Protein AF-A0A968WEY2-F1 (afdb_monomer)

Radius of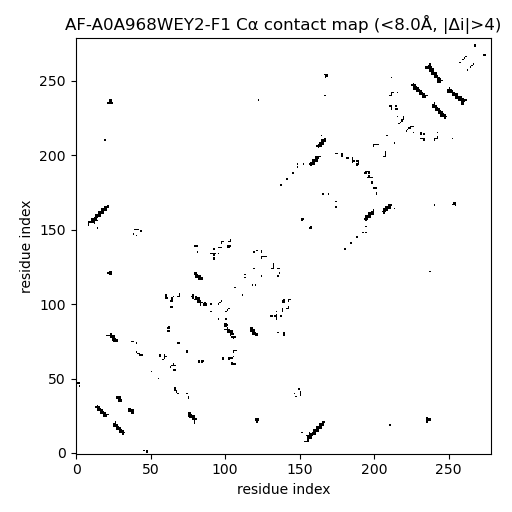 gyration: 19.82 Å; Cα contacts (8 Å, |Δi|>4): 457; chains: 1; bounding box: 47×49×53 Å

Solvent-accessible surface area (backbone atoms only — not comparable to full-atom values): 15648 Å² total; per-residue (Å²): 124,93,66,79,80,78,80,88,68,72,74,78,36,63,37,40,35,42,39,39,73,42,52,49,42,26,40,51,35,34,33,54,92,84,50,73,43,69,62,78,81,70,66,82,82,81,76,88,70,91,67,62,63,84,66,44,49,59,49,24,44,56,57,41,71,53,75,65,51,73,51,78,91,58,40,68,60,38,57,32,28,31,29,33,48,92,29,68,87,84,78,48,74,95,68,67,46,67,60,50,48,27,30,63,30,70,74,54,78,92,74,60,60,77,83,43,92,44,44,44,39,33,61,56,33,67,73,46,57,78,67,56,22,50,36,51,52,49,44,47,49,53,38,51,51,49,55,52,48,54,50,34,49,77,67,16,31,42,32,40,38,40,29,41,41,37,66,68,74,56,49,73,67,52,48,53,52,53,41,48,50,47,50,54,50,28,56,57,44,25,77,74,69,68,34,47,51,44,60,50,52,88,81,34,67,89,31,36,38,34,40,32,54,52,55,47,48,44,41,37,75,74,68,69,43,78,40,56,77,32,74,43,74,48,74,38,46,68,34,22,28,32,27,36,23,47,81,71,35,84,75,47,72,48,60,43,87,57,18,42,36,79,76,44,51,54,60,45,72,75,39,61,70,61,57,74,75,76,113

Foldseek 3Di:
DLDDDDDDFAQDFEKEKEWEDAQFWIFIWIAGPNDIDGQQQAQPDDDSDDDDCVVPQVCCLQQHPGRAQPPNVDSPGATQKKFQVQADPDQFPPRDDASRRIARHRDPVVPDDCPDPRMDGSVNLVPDPPRSVNRSVLNHVLRVVVSSLVSCVVVSYQEYEAAYADAPPQDPVNLVSVQVSQVSSQVVVCVVRVRRYHYDDSPPCVRYYYPQVVVVVCCCPPVVDQLAQHKDWDADCQKIWIFGDHRNDTPDIDIDRDHCCNVPVVVCVVPVVVVVVVD

Mean predicted aligned error: 6.5 Å

Sequence (279 aa):
MLLKTPEKIQPTGIWRVGVDFGTSFSNVYINRNGTVEPLPLQNLHLKVTDVQADTRNPVLFEYFIPERFIPTEKPLPLSSVLTKRGGKSGVTLGRERPIYDGRIYIPDFSKFKQEEDWIETGARMKSQSKADFLVWVRLFLKNLVLIIAANAVKSGVTQIKWSLSYPSTFSYDDKTRYSQIWQDLAAELQGKTGICNLPPQLDDIANFRT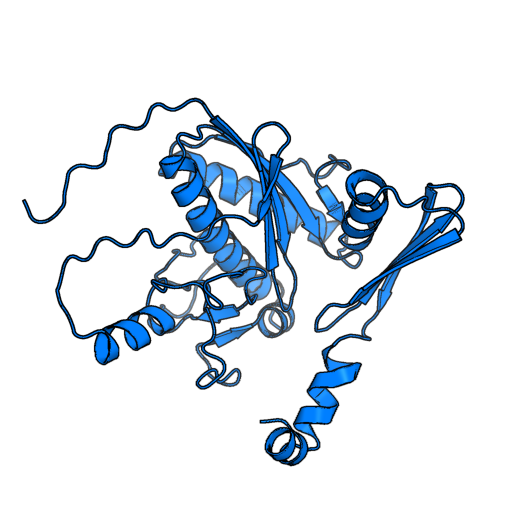QSLAIAQYFADQEDYNLVNTTCIDLGGGTSDISIWQNNNLIHQCSIQLAGRDLFSQFLELNPKFLEHLL

Secondary structure (DSSP, 8-state):
--SPPPPPPP--EEEEEEEEE-SSEEEEEEEETTEEEE----------S---HHHHHHHHHHHS--S-PSSSS--PSEE-EEE-TTPPS---TT---BTTTBEE----TTT--TT-TTEEEHHHHHHS-HHHHHHHHHHHHHHHHHHHHHHHHHTTEEEEEEEEEE-TT--HHHHHHHHHHHHHHHHHHHHHH--EEEPPPTT-TTTEEEHHHHHHHHHHHTS----TTEEEEEE-SS-EEEEEEETTEEEEEEEES-SHIIIIIHHHHH-GGGGGGT-

Nearest PDB structures (foldseek):
  7e1c-assembly1_A  TM=6.561E-01  e=4.318E-07  Spiroplasma eriocheiris
  4czl-assembly1_A  TM=6.960E-01  e=1.773E-05  Caulobacter vibrioides
  4czm-assembly2_B  TM=6.894E-01  e=4.774E-05  Caulobacter vibrioides
  3hrg-assembly1_A  TM=3.752E-01  e=6.841E-04  Bacteroides thetaiotaomicron VPI-5482
  5eoy-assembly1_B  TM=4.374E-01  e=6.761E-03  Pseudomonas aeruginosa PAO1

pLDDT: mean 86.3, std 8.6, range [45.59, 97.75]

Structure (mmCIF, N/CA/C/O backbone):
data_AF-A0A968WEY2-F1
#
_entry.id   AF-A0A968WEY2-F1
#
loop_
_atom_site.group_PDB
_atom_site.id
_atom_site.type_symbol
_atom_site.label_atom_id
_atom_site.label_alt_id
_atom_site.label_comp_id
_atom_site.label_asym_id
_atom_site.label_entity_id
_atom_site.label_seq_id
_atom_site.pdbx_PDB_ins_code
_atom_site.Cartn_x
_atom_site.Cartn_y
_atom_site.Cartn_z
_atom_site.occupancy
_atom_site.B_iso_or_equiv
_atom_site.auth_seq_id
_atom_site.auth_comp_id
_atom_site.auth_asym_id
_atom_site.auth_atom_id
_atom_site.pdbx_PDB_model_num
ATOM 1 N N . MET A 1 1 ? -29.732 13.992 -18.758 1.00 51.91 1 MET A N 1
ATOM 2 C CA . MET A 1 1 ? -28.478 14.375 -18.071 1.00 51.91 1 MET A CA 1
ATOM 3 C C . MET A 1 1 ? -27.539 13.174 -18.166 1.00 51.91 1 MET A C 1
ATOM 5 O O . MET A 1 1 ? -27.953 12.105 -17.740 1.00 51.91 1 MET A O 1
ATOM 9 N N . LEU A 1 2 ? -26.372 13.297 -18.819 1.00 66.69 2 LEU A N 1
ATOM 10 C CA . LEU A 1 2 ? -25.474 12.156 -19.113 1.00 66.69 2 LEU A CA 1
ATOM 11 C C . LEU A 1 2 ? -24.821 11.550 -17.857 1.00 66.69 2 LEU A C 1
ATOM 13 O O . LEU A 1 2 ? -24.485 10.373 -17.848 1.00 66.69 2 LEU A O 1
ATOM 17 N N . LEU A 1 3 ? -24.675 12.342 -16.793 1.00 72.56 3 LEU A N 1
ATOM 18 C CA . LEU A 1 3 ? -24.182 11.897 -15.494 1.00 72.56 3 LEU A CA 1
ATOM 19 C C . LEU A 1 3 ? -25.276 12.113 -14.452 1.00 72.56 3 LEU A C 1
ATOM 21 O O . LEU A 1 3 ? -25.869 13.190 -14.390 1.00 72.56 3 LEU A O 1
ATOM 25 N N . LYS A 1 4 ? -25.562 11.081 -13.652 1.00 75.50 4 LYS A N 1
ATOM 26 C CA . LYS A 1 4 ? -26.459 11.205 -12.500 1.00 75.50 4 LYS A CA 1
ATOM 27 C C . LYS A 1 4 ? -25.779 12.069 -11.440 1.00 75.50 4 LYS A C 1
ATOM 29 O O . LYS A 1 4 ? -24.580 11.918 -11.206 1.00 75.50 4 LYS A O 1
ATOM 34 N N . THR A 1 5 ? -26.543 12.940 -10.787 1.00 79.25 5 THR A N 1
ATOM 35 C CA . THR A 1 5 ? -26.068 13.637 -9.589 1.00 79.25 5 THR A CA 1
ATOM 36 C C . THR A 1 5 ? -25.633 12.592 -8.558 1.00 79.25 5 THR A C 1
ATOM 38 O O . THR A 1 5 ? -26.398 11.652 -8.324 1.00 79.25 5 THR A O 1
ATOM 41 N N . PRO A 1 6 ? -24.436 12.720 -7.957 1.00 76.88 6 PRO A N 1
ATOM 42 C CA . PRO A 1 6 ? -24.004 11.817 -6.900 1.00 76.88 6 PRO A CA 1
ATOM 43 C C . PRO A 1 6 ? -25.023 11.779 -5.761 1.00 76.88 6 PRO A C 1
ATOM 45 O O . PRO A 1 6 ? -25.601 12.809 -5.400 1.00 76.88 6 PRO A O 1
ATOM 48 N N . GLU A 1 7 ? -25.237 10.595 -5.193 1.00 80.38 7 GLU A N 1
ATOM 49 C CA . GLU A 1 7 ? -26.063 10.458 -3.997 1.00 80.38 7 GLU A CA 1
ATOM 50 C C . GLU A 1 7 ? -25.463 11.283 -2.856 1.00 80.38 7 GLU A C 1
ATOM 52 O O . GLU A 1 7 ? -24.245 11.339 -2.673 1.00 80.38 7 GLU A O 1
ATOM 57 N N . LYS A 1 8 ? -26.325 11.950 -2.081 1.00 80.94 8 LYS A N 1
ATOM 58 C CA . LYS A 1 8 ? -25.882 12.632 -0.866 1.00 80.94 8 LYS A CA 1
ATOM 59 C C . LYS A 1 8 ? -25.598 11.579 0.194 1.00 80.94 8 LYS A C 1
ATOM 61 O O . LYS A 1 8 ? -26.510 10.893 0.646 1.00 80.94 8 LYS A O 1
ATOM 66 N N . ILE A 1 9 ? -24.343 11.493 0.603 1.00 80.00 9 ILE A N 1
ATOM 67 C CA . ILE A 1 9 ? -23.891 10.574 1.642 1.00 80.00 9 ILE A CA 1
ATOM 68 C C . ILE A 1 9 ? -23.871 11.326 2.973 1.00 80.00 9 ILE A C 1
ATOM 70 O O . ILE A 1 9 ? -23.455 12.484 3.019 1.00 80.00 9 ILE A O 1
ATOM 74 N N . GLN A 1 10 ? -24.328 10.684 4.049 1.00 79.00 10 GLN A N 1
ATOM 75 C CA . GLN A 1 10 ? -24.210 11.226 5.402 1.00 79.00 10 GLN A CA 1
ATOM 76 C C . GLN A 1 10 ? -22.814 10.904 5.969 1.00 79.00 10 GLN A C 1
ATOM 78 O O . GLN A 1 10 ? -22.487 9.728 6.125 1.00 79.00 10 GLN A O 1
ATOM 83 N N . PRO A 1 11 ? -21.980 11.917 6.257 1.00 78.81 11 PRO A N 1
ATOM 84 C CA . PRO A 1 11 ? -20.600 11.717 6.686 1.00 78.81 11 PRO A CA 1
ATOM 85 C C . PRO A 1 11 ? -20.523 11.395 8.191 1.00 78.81 11 PRO A C 1
ATOM 87 O O . PRO A 1 11 ? -20.597 12.303 9.016 1.00 78.81 11 PRO A O 1
ATOM 90 N N . THR A 1 12 ? -20.379 10.121 8.571 1.00 78.75 12 THR A N 1
ATOM 91 C CA . THR A 1 12 ? -20.398 9.687 9.990 1.00 78.75 12 THR A CA 1
ATOM 92 C C . THR A 1 12 ? -19.306 8.685 10.385 1.00 78.75 12 THR A C 1
ATOM 94 O O . THR A 1 12 ? -19.109 8.444 11.575 1.00 78.75 12 THR A O 1
ATOM 97 N N . GLY A 1 13 ? -18.584 8.094 9.429 1.00 86.00 13 GLY A N 1
ATOM 98 C CA . GLY A 1 13 ? -17.670 6.979 9.692 1.00 86.00 13 GLY A CA 1
ATOM 99 C C . GLY A 1 13 ? -16.210 7.376 9.927 1.00 86.00 13 GLY A C 1
ATOM 100 O O . GLY A 1 13 ? -15.700 8.317 9.321 1.00 86.00 13 GLY A O 1
ATOM 101 N N . ILE A 1 14 ? -15.504 6.582 10.738 1.00 93.38 14 ILE A N 1
ATOM 102 C CA . ILE A 1 14 ? -14.039 6.596 10.851 1.00 93.38 14 ILE A CA 1
ATOM 103 C C . ILE A 1 14 ? -13.524 5.225 10.421 1.00 93.38 14 ILE A C 1
ATOM 105 O O . ILE A 1 14 ? -14.018 4.203 10.900 1.00 93.38 14 ILE A O 1
ATOM 109 N N . TRP A 1 15 ? -12.515 5.189 9.555 1.00 95.56 15 TRP A N 1
ATOM 110 C CA . TRP A 1 15 ? -11.785 3.961 9.237 1.00 95.56 15 TRP A CA 1
ATOM 111 C C . TRP A 1 15 ? -10.411 3.962 9.896 1.00 95.56 15 TRP A C 1
ATOM 113 O O . TRP A 1 15 ? -9.736 4.991 9.950 1.00 95.56 15 TRP A O 1
ATOM 123 N N . ARG A 1 16 ? -9.975 2.789 10.360 1.00 96.75 16 ARG A N 1
ATOM 124 C CA . ARG A 1 16 ? -8.550 2.500 10.556 1.00 96.75 16 ARG A CA 1
ATOM 125 C C . ARG A 1 16 ? -8.082 1.684 9.360 1.00 96.75 16 ARG A C 1
ATOM 127 O O . ARG A 1 16 ? -8.720 0.687 9.038 1.00 96.75 16 ARG A O 1
ATOM 134 N N . VAL A 1 17 ? -7.025 2.116 8.689 1.00 97.50 17 VAL A N 1
ATOM 135 C CA . VAL A 1 17 ? -6.539 1.491 7.455 1.00 97.50 17 VAL A CA 1
ATOM 136 C C . VAL A 1 17 ? -5.093 1.064 7.652 1.00 97.50 17 VAL A C 1
ATOM 138 O O . VAL A 1 17 ? -4.226 1.903 7.886 1.00 97.50 17 VAL A O 1
ATOM 141 N N . GLY A 1 18 ? -4.855 -0.241 7.563 1.00 96.88 18 GLY A N 1
ATOM 142 C CA . GLY A 1 18 ? -3.531 -0.844 7.547 1.00 96.88 18 GLY A CA 1
ATOM 143 C C . GLY A 1 18 ? -3.008 -0.930 6.118 1.00 96.88 18 GLY A C 1
ATOM 144 O O . GLY A 1 18 ? -3.702 -1.475 5.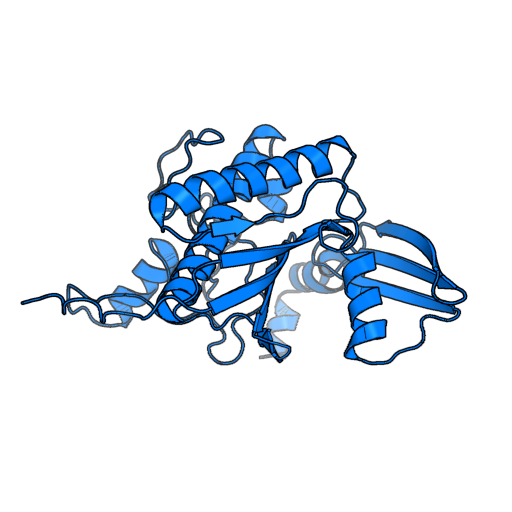260 1.00 96.88 18 GLY A O 1
ATOM 145 N N . VAL A 1 19 ? -1.807 -0.414 5.859 1.00 96.75 19 VAL A N 1
ATOM 146 C CA . VAL A 1 19 ? -1.134 -0.529 4.560 1.00 96.75 19 VAL A CA 1
ATOM 147 C C . VAL A 1 19 ? 0.215 -1.198 4.734 1.00 96.75 19 VAL A C 1
ATOM 149 O O . VAL A 1 19 ? 1.083 -0.696 5.451 1.00 96.75 19 VAL A O 1
ATOM 152 N N . ASP A 1 20 ? 0.382 -2.295 4.007 1.00 92.88 20 ASP A N 1
ATOM 153 C CA . ASP A 1 20 ? 1.651 -2.974 3.832 1.00 92.88 20 ASP A CA 1
ATOM 154 C C . ASP A 1 20 ? 2.169 -2.738 2.417 1.00 92.88 20 ASP A C 1
ATOM 156 O O . ASP A 1 20 ? 1.644 -3.286 1.449 1.00 92.88 20 ASP A O 1
ATOM 160 N N . PHE A 1 21 ? 3.160 -1.856 2.287 1.00 88.88 21 PHE A N 1
ATOM 161 C CA . PHE A 1 21 ? 3.764 -1.525 1.001 1.00 88.88 21 PHE A CA 1
ATOM 162 C C . PHE A 1 21 ? 5.001 -2.392 0.763 1.00 88.88 21 PHE A C 1
ATOM 164 O O . PHE A 1 21 ? 6.096 -2.098 1.249 1.00 88.88 21 PHE A O 1
ATOM 171 N N . GLY A 1 22 ? 4.828 -3.458 -0.015 1.00 82.94 22 GLY A N 1
ATOM 172 C CA . GLY A 1 22 ? 5.909 -4.357 -0.393 1.00 82.94 22 GLY A CA 1
ATOM 173 C C . GLY A 1 22 ? 6.496 -4.051 -1.769 1.00 82.94 22 GLY A C 1
ATOM 174 O O . GLY A 1 22 ? 5.951 -3.314 -2.590 1.00 82.94 22 GLY A O 1
ATOM 175 N N . THR A 1 23 ? 7.649 -4.662 -2.046 1.00 78.94 23 THR A N 1
ATOM 176 C CA . THR A 1 23 ? 8.372 -4.465 -3.321 1.00 78.94 23 THR A CA 1
ATOM 177 C C . THR A 1 23 ? 7.684 -5.169 -4.491 1.00 78.94 23 THR A C 1
ATOM 179 O O . THR A 1 23 ? 7.723 -4.679 -5.614 1.00 78.94 23 THR A O 1
ATOM 182 N N . SER A 1 24 ? 7.056 -6.314 -4.228 1.00 83.00 24 SER A N 1
ATOM 183 C CA . SER A 1 24 ? 6.356 -7.111 -5.243 1.00 83.00 24 SER A CA 1
ATOM 184 C C . SER A 1 24 ? 4.849 -6.945 -5.138 1.00 83.00 24 SER A C 1
ATOM 186 O O . SER A 1 24 ? 4.180 -6.758 -6.151 1.00 83.00 24 SER A O 1
ATOM 188 N N . PHE A 1 25 ? 4.336 -6.967 -3.910 1.00 88.31 25 PHE A N 1
ATOM 189 C CA . PHE A 1 25 ? 2.917 -6.881 -3.621 1.00 88.31 25 PHE A CA 1
ATOM 190 C C . PHE A 1 25 ? 2.669 -5.909 -2.472 1.00 88.31 25 PHE A C 1
ATOM 192 O O . PHE A 1 25 ? 3.514 -5.768 -1.593 1.00 88.31 25 PHE A O 1
ATOM 199 N N . SER A 1 26 ? 1.519 -5.248 -2.493 1.00 90.62 26 SER A N 1
ATOM 200 C CA . SER A 1 26 ? 1.058 -4.338 -1.452 1.00 90.62 26 SER A CA 1
ATOM 201 C C . SER A 1 26 ? -0.321 -4.755 -0.964 1.00 90.62 26 SER A C 1
ATOM 203 O O . SER A 1 26 ? -1.211 -5.041 -1.769 1.00 90.62 26 SER A O 1
ATOM 205 N N . ASN A 1 27 ? -0.517 -4.766 0.349 1.00 93.62 27 ASN A N 1
ATOM 206 C CA . ASN A 1 27 ? -1.757 -5.200 0.977 1.00 93.62 27 ASN A CA 1
ATOM 207 C C . ASN A 1 27 ? -2.438 -4.052 1.726 1.00 93.62 27 ASN A C 1
ATOM 209 O O . ASN A 1 27 ? -1.774 -3.155 2.249 1.00 93.62 27 ASN A O 1
ATOM 213 N N . VAL A 1 28 ? -3.771 -4.073 1.768 1.00 96.44 28 VAL A N 1
ATOM 214 C CA . VAL A 1 28 ? -4.565 -3.045 2.447 1.00 96.44 28 VAL A CA 1
ATOM 215 C C . VAL A 1 28 ? -5.731 -3.680 3.187 1.00 96.44 28 VAL A C 1
ATOM 217 O O . VAL A 1 28 ? -6.611 -4.288 2.582 1.00 96.44 28 VAL A O 1
ATOM 220 N N . TYR A 1 29 ? -5.777 -3.464 4.494 1.00 95.94 29 TYR A N 1
ATOM 221 C CA . TYR A 1 29 ? -6.890 -3.881 5.338 1.00 95.94 29 TYR A CA 1
ATOM 222 C C . TYR A 1 29 ? -7.550 -2.674 5.974 1.00 95.94 29 TYR A C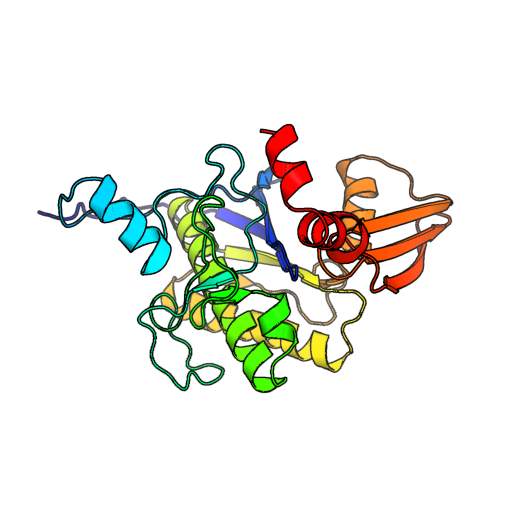 1
ATOM 224 O O . TYR A 1 29 ? -6.907 -1.665 6.269 1.00 95.94 29 TYR A O 1
ATOM 232 N N . ILE A 1 30 ? -8.848 -2.784 6.204 1.00 96.06 30 ILE A N 1
ATOM 233 C CA . ILE A 1 30 ? -9.633 -1.776 6.896 1.00 96.06 30 ILE A CA 1
ATOM 234 C C . ILE A 1 30 ? -10.247 -2.397 8.143 1.00 96.06 30 ILE A C 1
ATOM 236 O O . ILE A 1 30 ? -10.718 -3.530 8.124 1.00 96.06 30 ILE A O 1
ATOM 240 N N . ASN A 1 31 ? -10.252 -1.642 9.233 1.00 94.00 31 ASN A N 1
ATOM 241 C CA . ASN A 1 31 ? -11.003 -1.967 10.432 1.00 94.00 31 ASN A CA 1
ATOM 242 C C . ASN A 1 31 ? -12.156 -0.969 10.571 1.00 94.00 31 ASN A C 1
ATOM 244 O O . ASN A 1 31 ? -11.946 0.240 10.749 1.00 94.00 31 ASN A O 1
ATOM 248 N N . ARG A 1 32 ? -13.376 -1.502 10.471 1.00 88.75 32 ARG A N 1
ATOM 249 C CA . ARG A 1 32 ? -14.644 -0.790 10.625 1.00 88.75 32 ARG A CA 1
ATOM 250 C C . ARG A 1 32 ? -15.272 -1.215 11.945 1.00 88.75 32 ARG A C 1
ATOM 252 O O . ARG A 1 32 ? -15.877 -2.277 12.028 1.00 88.75 32 ARG A O 1
ATOM 259 N N . ASN A 1 33 ? -15.119 -0.394 12.983 1.00 82.25 33 ASN A N 1
ATOM 260 C CA . ASN A 1 33 ? -15.718 -0.634 14.303 1.00 82.25 33 ASN A CA 1
ATOM 261 C C . ASN A 1 33 ? -15.442 -2.042 14.877 1.00 82.25 33 ASN A C 1
ATOM 263 O O . ASN A 1 33 ? -16.321 -2.650 15.477 1.00 82.25 33 ASN A O 1
ATOM 267 N N . GLY A 1 34 ? -14.223 -2.558 14.695 1.00 85.25 34 GLY A N 1
ATOM 268 C CA . GLY A 1 34 ? -13.805 -3.873 15.191 1.00 85.25 34 GLY A CA 1
ATOM 269 C C . GLY A 1 34 ? -13.839 -4.982 14.141 1.00 85.25 34 GLY A C 1
ATOM 270 O O . GLY A 1 34 ? -13.163 -5.987 14.322 1.00 85.25 34 GLY A O 1
ATOM 271 N N . THR A 1 35 ? -14.539 -4.801 13.019 1.00 90.06 35 THR A N 1
ATOM 272 C CA . THR A 1 35 ? -14.499 -5.755 11.902 1.00 90.06 35 THR A CA 1
ATOM 273 C C . THR A 1 35 ? -13.316 -5.449 10.993 1.00 90.06 35 THR A C 1
ATOM 275 O O . THR A 1 35 ? -13.265 -4.371 10.398 1.00 90.06 35 THR A O 1
ATOM 278 N N . VAL A 1 36 ? -12.366 -6.382 10.906 1.00 92.75 36 VAL A N 1
ATOM 279 C CA . VAL A 1 36 ? -11.197 -6.304 10.021 1.00 92.75 36 VAL A CA 1
ATOM 280 C C . VAL A 1 36 ? -11.505 -7.036 8.719 1.00 92.75 36 VAL A C 1
ATOM 282 O O . VAL A 1 36 ? -11.878 -8.204 8.737 1.00 92.75 36 VAL A O 1
ATOM 285 N N . GLU A 1 37 ? -11.338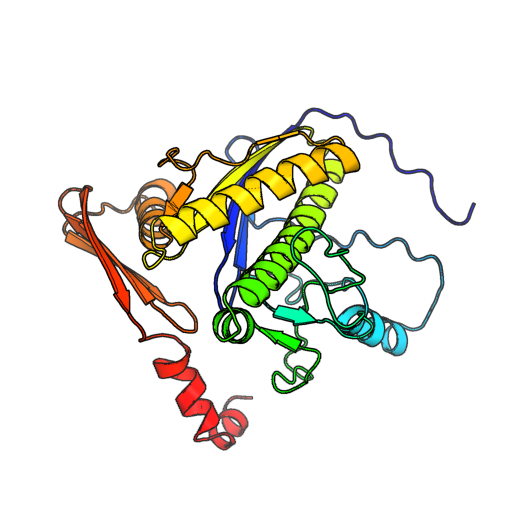 -6.360 7.589 1.00 93.75 37 GLU A N 1
ATOM 286 C CA . GLU A 1 37 ? -11.547 -6.943 6.263 1.00 93.75 37 GLU A CA 1
ATOM 287 C C . GLU A 1 37 ? -10.568 -6.347 5.236 1.00 93.75 37 GLU A C 1
ATOM 289 O O . GLU A 1 37 ? -10.076 -5.228 5.430 1.00 93.75 37 GLU A O 1
ATOM 294 N N . PRO A 1 38 ? -10.257 -7.059 4.138 1.00 94.62 38 PRO A N 1
ATOM 295 C CA . PRO A 1 38 ? -9.521 -6.476 3.021 1.00 94.62 38 PRO A CA 1
ATOM 296 C C . PRO A 1 38 ? -10.268 -5.258 2.459 1.00 94.62 38 PRO A C 1
ATOM 298 O O . PRO A 1 38 ? -11.500 -5.235 2.434 1.00 94.62 38 PRO A O 1
ATOM 301 N N . LEU A 1 39 ? -9.546 -4.247 1.964 1.00 94.19 39 LEU A N 1
ATOM 302 C CA . LEU A 1 39 ? -10.184 -3.098 1.311 1.00 94.19 39 LEU A CA 1
ATOM 303 C C . LEU A 1 39 ? -11.074 -3.575 0.141 1.00 94.19 39 LEU A C 1
ATOM 305 O O . LEU A 1 39 ? -10.559 -4.203 -0.790 1.00 94.19 39 LEU A O 1
ATOM 309 N N . PRO A 1 40 ? -12.377 -3.230 0.110 1.00 88.75 40 PRO A N 1
ATOM 310 C CA . PRO A 1 40 ? -13.230 -3.571 -1.016 1.00 88.75 40 PRO A CA 1
ATOM 311 C C . PRO A 1 40 ? -12.871 -2.682 -2.208 1.00 88.75 40 PRO A C 1
ATOM 313 O O . PRO A 1 40 ? -13.246 -1.512 -2.273 1.00 88.75 40 PRO A O 1
ATOM 316 N N . LEU A 1 41 ? -12.131 -3.239 -3.162 1.00 87.12 41 LEU A N 1
ATOM 317 C CA . LEU A 1 41 ? -11.736 -2.556 -4.391 1.00 87.12 41 LEU A CA 1
ATOM 318 C C . LEU A 1 41 ? -12.899 -2.547 -5.391 1.00 87.12 41 LEU A C 1
ATOM 320 O O . LEU A 1 41 ? -13.027 -3.423 -6.245 1.00 87.12 41 LEU A O 1
ATOM 324 N N . GLN A 1 42 ? -13.783 -1.557 -5.258 1.00 82.44 42 GLN A N 1
ATOM 325 C CA . GLN A 1 42 ? -14.958 -1.414 -6.119 1.00 82.44 42 GLN A CA 1
ATOM 326 C C . GLN A 1 42 ? -14.646 -0.655 -7.414 1.00 82.44 42 GLN A C 1
ATOM 328 O O . GLN A 1 42 ? -13.835 0.271 -7.438 1.00 82.44 42 GLN A O 1
ATOM 333 N N . ASN A 1 43 ? -15.373 -0.986 -8.485 1.00 84.69 43 ASN A N 1
ATOM 334 C CA . ASN A 1 43 ? -15.400 -0.160 -9.687 1.00 84.69 43 ASN A CA 1
ATOM 335 C C . ASN A 1 43 ? -16.157 1.147 -9.401 1.00 84.69 43 ASN A C 1
ATOM 337 O O . ASN A 1 43 ? -17.362 1.130 -9.141 1.00 84.69 43 ASN A O 1
ATOM 341 N N . LEU A 1 44 ? -15.449 2.273 -9.472 1.00 82.75 44 LEU A N 1
ATOM 342 C CA . LEU A 1 44 ? -16.010 3.614 -9.284 1.00 82.75 44 LEU A CA 1
ATOM 343 C C . LEU A 1 44 ? -16.098 4.408 -10.597 1.00 82.75 44 LEU A C 1
ATOM 345 O O . LEU A 1 44 ? -16.306 5.620 -10.577 1.00 82.75 44 LEU A O 1
ATOM 349 N N . HIS A 1 45 ? -15.927 3.756 -11.749 1.00 83.56 45 HIS A N 1
ATOM 350 C CA . HIS A 1 45 ? -15.977 4.437 -13.037 1.00 83.56 45 HIS A CA 1
ATOM 351 C C . HIS A 1 45 ? -17.394 4.859 -13.413 1.00 83.56 45 HIS A C 1
ATOM 353 O O . HIS A 1 45 ? -18.351 4.089 -13.321 1.00 83.56 45 HIS A O 1
ATOM 359 N N . LEU A 1 46 ? -17.496 6.071 -13.953 1.00 82.50 46 LEU A N 1
ATOM 360 C CA . LEU A 1 46 ? -18.688 6.564 -14.628 1.00 82.50 46 LEU A CA 1
ATOM 361 C C . LEU A 1 46 ? -18.449 6.492 -16.137 1.00 82.50 46 LEU A C 1
ATOM 363 O O . LEU A 1 46 ? -17.565 7.160 -16.673 1.00 82.50 46 LEU A O 1
ATOM 367 N N . LYS A 1 47 ? -19.220 5.649 -16.827 1.00 79.69 47 LYS A N 1
ATOM 368 C CA . LYS A 1 47 ? -19.129 5.498 -18.282 1.00 79.69 47 LYS A CA 1
ATOM 369 C C . LYS A 1 47 ? -19.808 6.690 -18.955 1.00 79.69 47 LYS A C 1
ATOM 371 O O . LYS A 1 47 ? -21.015 6.861 -18.824 1.00 79.69 47 LYS A O 1
ATOM 376 N N . VAL A 1 48 ? -19.022 7.503 -19.659 1.00 80.88 48 VAL A N 1
ATOM 377 C CA . VAL A 1 48 ? -19.517 8.643 -20.455 1.00 80.88 48 VAL A CA 1
ATOM 378 C C . VAL A 1 48 ? -19.726 8.292 -21.930 1.00 80.88 48 VAL A C 1
ATOM 380 O O . VAL A 1 48 ? -20.475 8.977 -22.618 1.00 80.88 48 VAL A O 1
ATOM 383 N N . THR A 1 49 ? -19.090 7.220 -22.408 1.00 81.06 49 THR A N 1
ATOM 384 C CA . THR A 1 49 ? -19.213 6.686 -23.769 1.00 81.06 49 THR A CA 1
ATOM 385 C C . THR A 1 49 ? -19.440 5.178 -23.723 1.00 81.06 49 THR A C 1
ATOM 387 O O . THR A 1 49 ? -18.967 4.504 -22.802 1.00 81.06 49 THR A O 1
ATOM 390 N N . ASP A 1 50 ? -20.167 4.659 -24.714 1.00 82.94 50 ASP A N 1
ATOM 391 C CA . ASP A 1 50 ? -20.381 3.223 -24.891 1.00 82.94 50 ASP A CA 1
ATOM 392 C C . ASP A 1 50 ? -19.422 2.682 -25.958 1.00 82.94 50 ASP A C 1
ATOM 394 O O . ASP A 1 50 ? -19.382 3.170 -27.087 1.00 82.94 50 ASP A O 1
ATOM 398 N N . VAL A 1 51 ? -18.589 1.722 -25.565 1.00 86.62 51 VAL A N 1
ATOM 399 C CA . VAL A 1 51 ? -17.559 1.089 -26.400 1.00 86.62 51 VAL A CA 1
ATOM 400 C C . VAL A 1 51 ? -17.514 -0.385 -26.018 1.00 86.62 51 VAL A C 1
ATOM 402 O O . VAL A 1 51 ? -17.573 -0.717 -24.831 1.00 86.62 51 VAL A O 1
ATOM 405 N N . GLN A 1 52 ? -17.367 -1.264 -27.014 1.00 89.25 52 GLN A N 1
ATOM 406 C CA . GLN A 1 52 ? -17.244 -2.705 -26.793 1.00 89.25 52 GLN A CA 1
ATOM 407 C C . GLN A 1 52 ? -16.139 -3.033 -25.777 1.00 89.25 52 GLN A C 1
ATOM 409 O O . GLN A 1 52 ? -15.060 -2.433 -25.785 1.00 89.25 52 GLN A O 1
ATOM 414 N N . ALA A 1 53 ? -16.417 -4.002 -24.901 1.00 85.00 53 ALA A N 1
ATOM 415 C CA . ALA A 1 53 ? -15.536 -4.365 -23.792 1.00 85.00 53 ALA A CA 1
ATOM 416 C C . ALA A 1 53 ? -14.133 -4.783 -24.260 1.00 85.00 53 ALA A C 1
ATOM 418 O O . ALA A 1 53 ? -13.152 -4.411 -23.619 1.00 85.00 53 ALA A O 1
ATOM 419 N N . ASP A 1 54 ? -14.038 -5.470 -25.399 1.00 85.56 54 ASP A N 1
ATOM 420 C CA . ASP A 1 54 ? -12.771 -5.963 -25.953 1.00 85.56 54 ASP A CA 1
ATOM 421 C C . ASP A 1 54 ? -11.849 -4.836 -26.423 1.00 85.56 54 ASP A C 1
ATOM 423 O O . ASP A 1 54 ? -10.631 -4.952 -26.338 1.00 85.56 54 ASP A O 1
ATOM 427 N N . THR A 1 55 ? -12.418 -3.704 -26.836 1.00 84.75 55 THR A N 1
ATOM 428 C CA . THR A 1 55 ? -11.656 -2.491 -27.155 1.00 84.75 55 THR A CA 1
ATOM 429 C C . THR A 1 55 ? -11.356 -1.691 -25.894 1.00 84.75 55 THR A C 1
ATOM 431 O O . THR A 1 55 ? -10.264 -1.152 -25.715 1.00 84.75 55 THR A O 1
ATOM 434 N N . ARG A 1 56 ? -12.336 -1.591 -24.995 1.00 85.38 56 ARG A N 1
ATOM 435 C CA . ARG A 1 56 ? -12.267 -0.702 -23.837 1.00 85.38 56 ARG A CA 1
ATOM 436 C C . ARG A 1 56 ? -11.352 -1.221 -22.734 1.00 85.38 56 ARG A C 1
ATOM 438 O O . ARG A 1 56 ? -10.597 -0.439 -22.163 1.00 85.38 56 ARG A O 1
ATOM 445 N N . ASN A 1 57 ? -11.426 -2.508 -22.409 1.00 83.50 57 ASN A N 1
ATOM 446 C CA . ASN A 1 57 ? -10.685 -3.078 -21.289 1.00 83.50 57 ASN A CA 1
ATOM 447 C C . ASN A 1 57 ? -9.167 -2.943 -21.479 1.00 83.50 57 ASN A C 1
ATOM 449 O O . ASN A 1 57 ? -8.546 -2.391 -20.572 1.00 83.50 57 ASN A O 1
ATOM 453 N N . PRO A 1 58 ? -8.561 -3.324 -22.625 1.00 81.94 58 PRO A N 1
ATOM 454 C CA . PRO A 1 58 ? -7.121 -3.152 -22.826 1.00 81.94 58 PRO A CA 1
ATOM 455 C C . PRO A 1 58 ? -6.670 -1.703 -22.619 1.00 81.94 58 PRO A C 1
ATOM 457 O O . PRO A 1 58 ? -5.718 -1.449 -21.886 1.00 81.94 58 PRO A O 1
ATOM 460 N N . VAL A 1 59 ? -7.424 -0.743 -23.165 1.00 84.06 59 VAL A N 1
ATOM 461 C CA . VAL A 1 59 ? -7.129 0.686 -23.000 1.00 84.06 59 VAL A CA 1
ATOM 462 C C . VAL A 1 59 ? -7.209 1.103 -21.533 1.00 84.06 59 VAL A C 1
ATOM 464 O O . VAL A 1 59 ? -6.357 1.854 -21.069 1.00 84.06 59 VAL A O 1
ATOM 467 N N . LEU A 1 60 ? -8.195 0.620 -20.775 1.00 84.00 60 LEU A N 1
ATOM 468 C CA . LEU A 1 60 ? -8.294 0.947 -19.354 1.00 84.00 60 LEU A CA 1
ATOM 469 C C . LEU A 1 60 ? -7.147 0.370 -18.529 1.00 84.00 60 LEU A C 1
ATOM 471 O O . LEU A 1 60 ? -6.589 1.097 -17.717 1.00 84.00 60 LEU A O 1
ATOM 475 N N . PHE A 1 61 ? -6.781 -0.894 -18.746 1.00 80.25 61 PHE A N 1
ATOM 476 C CA . PHE A 1 61 ? -5.661 -1.525 -18.041 1.00 80.25 61 PHE A CA 1
ATOM 477 C C . PHE A 1 61 ? -4.329 -0.831 -18.343 1.00 80.25 61 PHE A C 1
ATOM 479 O O . PHE A 1 61 ? -3.488 -0.678 -17.459 1.00 80.25 61 PHE A O 1
ATOM 486 N N . GLU A 1 62 ? -4.132 -0.388 -19.584 1.00 78.31 62 GLU A N 1
ATOM 487 C CA . GLU A 1 62 ? -2.869 0.209 -20.002 1.00 78.31 62 GLU A CA 1
ATOM 488 C C . GLU A 1 62 ? -2.784 1.707 -19.736 1.00 78.31 62 GLU A C 1
ATOM 490 O O . GLU A 1 62 ? -1.697 2.162 -19.391 1.00 78.31 62 GLU A O 1
ATOM 495 N N . TYR A 1 63 ? -3.877 2.467 -19.889 1.00 80.94 63 TYR A N 1
ATOM 496 C CA . TYR A 1 63 ? -3.898 3.941 -19.903 1.00 80.94 63 TYR A CA 1
ATOM 497 C C . TYR A 1 63 ? -4.678 4.592 -18.755 1.00 80.94 63 TYR A C 1
ATOM 499 O O . TYR A 1 63 ? -4.497 5.786 -18.509 1.00 80.94 63 TYR A O 1
ATOM 507 N N . PHE A 1 64 ? -5.501 3.842 -18.023 1.00 83.00 64 PHE A N 1
ATOM 508 C CA . PHE A 1 64 ? -6.357 4.382 -16.964 1.00 83.00 64 PHE A CA 1
ATOM 509 C C . PHE A 1 64 ? -6.346 3.486 -15.716 1.00 83.00 64 PHE A C 1
ATOM 511 O O . PHE A 1 64 ? -5.448 2.672 -15.520 1.00 83.00 64 PHE A O 1
ATOM 518 N N . ILE A 1 65 ? -7.308 3.708 -14.820 1.00 81.69 65 ILE A N 1
ATOM 519 C CA . ILE A 1 65 ? -7.635 2.765 -13.751 1.00 81.69 65 ILE A CA 1
ATOM 520 C C . ILE A 1 65 ? -8.483 1.655 -14.401 1.00 81.69 65 ILE A C 1
ATOM 522 O O . ILE A 1 65 ? -9.316 1.969 -15.258 1.00 81.69 65 ILE A O 1
ATOM 526 N N . PRO A 1 66 ? -8.283 0.372 -14.068 1.00 80.06 66 PRO A N 1
ATOM 527 C CA . PRO A 1 66 ? -9.097 -0.714 -14.605 1.00 80.06 66 PRO A CA 1
ATOM 528 C C . PRO A 1 66 ? -10.454 -0.806 -13.902 1.00 80.06 66 PRO A C 1
ATOM 530 O O . PRO A 1 66 ? -10.610 -0.456 -12.738 1.00 80.06 66 PRO A O 1
ATOM 533 N N . GLU A 1 67 ? -11.465 -1.309 -14.613 1.00 81.94 67 GLU A N 1
ATOM 534 C CA . GLU A 1 67 ? -12.792 -1.550 -14.019 1.00 81.94 67 GLU A CA 1
ATOM 535 C C . GLU A 1 67 ? -12.837 -2.737 -13.069 1.00 81.94 67 GLU A C 1
ATOM 537 O O . GLU A 1 67 ? -13.799 -2.897 -12.321 1.00 81.94 67 GLU A O 1
ATOM 542 N N . ARG A 1 68 ? -11.844 -3.616 -13.161 1.00 82.25 68 ARG A N 1
ATOM 543 C CA . ARG A 1 68 ? -11.765 -4.836 -12.376 1.00 82.25 68 ARG A CA 1
ATOM 544 C C . ARG A 1 68 ? -10.365 -4.939 -11.815 1.00 82.25 68 ARG A C 1
ATOM 546 O O . ARG A 1 68 ? -9.389 -4.847 -12.554 1.00 82.25 68 ARG A O 1
ATOM 553 N N . PHE A 1 69 ? -10.304 -5.167 -10.516 1.00 85.06 69 PHE A N 1
ATOM 554 C CA . PHE A 1 69 ? -9.095 -5.600 -9.846 1.00 85.06 69 PHE A CA 1
ATOM 555 C C . PHE A 1 69 ? -9.088 -7.128 -9.922 1.00 85.06 69 PHE A C 1
ATOM 557 O O . PHE A 1 69 ? -10.096 -7.762 -9.609 1.00 85.06 69 PHE A O 1
ATOM 564 N N . ILE A 1 70 ? -8.020 -7.706 -10.467 1.00 81.69 70 ILE A N 1
ATOM 565 C CA . ILE A 1 70 ? -7.928 -9.142 -10.753 1.00 81.69 70 ILE A CA 1
ATOM 566 C C . ILE A 1 70 ? -7.041 -9.789 -9.679 1.00 81.69 70 ILE A C 1
ATOM 568 O O . ILE A 1 70 ? -5.967 -9.248 -9.418 1.00 81.69 70 ILE A O 1
ATOM 572 N N . PRO A 1 71 ? -7.458 -10.924 -9.082 1.00 84.06 71 PRO A N 1
ATOM 573 C CA . PRO A 1 71 ? -8.726 -11.628 -9.306 1.00 84.06 71 PRO A CA 1
ATOM 574 C C . PRO A 1 71 ? -9.914 -10.913 -8.641 1.00 84.06 71 PRO A C 1
ATOM 576 O O . PRO A 1 71 ? -9.779 -10.315 -7.581 1.00 84.06 71 PRO A O 1
ATOM 579 N N . THR A 1 72 ? -11.100 -10.977 -9.254 1.00 82.94 72 THR A N 1
ATOM 580 C CA . THR A 1 72 ? -12.259 -10.158 -8.837 1.00 82.94 72 THR A CA 1
ATOM 581 C C . THR A 1 72 ? -12.804 -10.511 -7.451 1.00 82.94 72 THR A C 1
ATOM 583 O O . THR A 1 72 ? -13.307 -9.629 -6.763 1.00 82.94 72 THR A O 1
ATOM 586 N N . GLU A 1 73 ? -12.682 -11.767 -7.021 1.00 85.38 73 GLU A N 1
ATOM 587 C CA . GLU A 1 73 ? -13.146 -12.205 -5.696 1.00 85.38 73 GLU A CA 1
ATOM 588 C C . GLU A 1 73 ? -12.169 -11.841 -4.572 1.00 85.38 73 GLU A C 1
ATOM 590 O O . GLU A 1 73 ? -12.585 -11.557 -3.451 1.00 85.38 73 GLU A O 1
ATOM 595 N N . LYS A 1 74 ? -10.864 -11.820 -4.871 1.00 87.44 74 LYS A N 1
ATOM 596 C CA . LYS A 1 74 ? -9.801 -11.545 -3.898 1.00 87.44 74 LYS A CA 1
ATOM 597 C C . LYS A 1 74 ? -8.702 -10.678 -4.527 1.00 87.44 74 LYS A C 1
ATOM 599 O O . LYS A 1 74 ? -7.600 -11.160 -4.772 1.00 87.44 74 LYS A O 1
ATOM 604 N N . PRO A 1 75 ? -8.991 -9.396 -4.803 1.00 88.38 75 PRO A N 1
ATOM 605 C CA . PRO A 1 75 ? -8.098 -8.534 -5.579 1.00 88.38 75 PRO A CA 1
ATOM 606 C C . PRO A 1 75 ? -6.827 -8.110 -4.836 1.00 88.38 75 PRO A C 1
ATOM 608 O O . PRO A 1 75 ? -5.939 -7.517 -5.440 1.00 88.38 75 PRO A O 1
ATOM 611 N N . LEU A 1 76 ? -6.754 -8.360 -3.526 1.00 91.94 76 LEU A N 1
ATOM 612 C CA . LEU A 1 76 ? -5.576 -8.101 -2.709 1.00 91.94 76 LEU A CA 1
ATOM 613 C C . LEU A 1 76 ? -4.782 -9.390 -2.449 1.00 91.94 76 LEU A C 1
ATOM 615 O O . LEU A 1 76 ? -5.390 -10.440 -2.222 1.00 91.94 76 LEU A O 1
ATOM 619 N N . PRO A 1 77 ? -3.439 -9.304 -2.399 1.00 91.69 77 PRO A N 1
ATOM 620 C CA . PRO A 1 77 ? -2.637 -8.076 -2.483 1.00 91.69 77 PRO A CA 1
ATOM 621 C C . PRO A 1 77 ? -2.468 -7.552 -3.926 1.00 91.69 77 PRO A C 1
ATOM 623 O O . PRO A 1 77 ? -2.465 -8.323 -4.881 1.00 91.69 77 PRO A O 1
ATOM 626 N N . LEU A 1 78 ? -2.307 -6.232 -4.088 1.00 90.06 78 LEU A N 1
ATOM 627 C CA . LEU A 1 78 ? -2.037 -5.607 -5.391 1.00 90.06 78 LEU A CA 1
ATOM 628 C C . LEU A 1 78 ? -0.577 -5.792 -5.778 1.00 90.06 78 LEU A C 1
ATOM 630 O O . LEU A 1 78 ? 0.303 -5.617 -4.941 1.00 90.06 78 LEU A O 1
ATOM 634 N N . SER A 1 79 ? -0.292 -6.025 -7.056 1.00 88.75 79 SER A N 1
ATOM 635 C CA . SER A 1 79 ? 1.076 -5.909 -7.562 1.00 88.75 79 SER A CA 1
ATOM 636 C C . SER A 1 79 ? 1.598 -4.479 -7.381 1.00 88.75 79 SER A C 1
ATOM 638 O O . SER A 1 79 ? 0.935 -3.508 -7.755 1.00 88.75 79 SER A O 1
ATOM 640 N N . SER A 1 80 ? 2.809 -4.340 -6.842 1.00 89.19 80 SER A N 1
ATOM 641 C CA . SER A 1 80 ? 3.506 -3.058 -6.680 1.00 89.19 80 SER A CA 1
ATOM 642 C C . SER A 1 80 ? 4.101 -2.599 -8.015 1.00 89.19 80 SER A C 1
ATOM 644 O O . SER A 1 80 ? 5.318 -2.521 -8.187 1.00 89.19 80 SER A O 1
ATOM 646 N N . VAL A 1 81 ? 3.232 -2.362 -8.999 1.00 89.62 81 VAL A N 1
ATOM 647 C CA . VAL A 1 81 ? 3.591 -2.014 -10.377 1.00 89.62 81 VAL A CA 1
ATOM 648 C C . VAL A 1 81 ? 2.865 -0.738 -10.786 1.00 89.62 81 VAL A C 1
ATOM 650 O O . VAL A 1 81 ? 1.677 -0.561 -10.514 1.00 89.62 81 VAL A O 1
ATOM 653 N N . LEU A 1 82 ? 3.583 0.153 -11.461 1.00 89.75 82 LEU A N 1
ATOM 654 C CA . LEU A 1 82 ? 3.043 1.328 -12.126 1.00 89.75 82 LEU A CA 1
ATOM 655 C C . LEU A 1 82 ? 3.184 1.185 -13.641 1.00 89.75 82 LEU A C 1
ATOM 657 O O . LEU A 1 82 ? 4.201 0.713 -14.144 1.00 89.75 82 LEU A O 1
ATOM 661 N N . THR A 1 83 ? 2.189 1.679 -14.370 1.00 87.88 83 THR A N 1
ATOM 662 C CA . THR A 1 83 ? 2.344 2.017 -15.788 1.00 87.88 83 THR A CA 1
ATOM 663 C C . THR A 1 83 ? 2.500 3.526 -15.917 1.00 87.88 83 THR A C 1
ATOM 665 O O . THR A 1 83 ? 1.711 4.290 -15.351 1.00 87.88 83 THR A O 1
ATOM 668 N N . LYS A 1 84 ? 3.511 3.960 -16.674 1.00 88.88 84 LYS A N 1
ATOM 669 C CA . LYS A 1 84 ? 3.715 5.360 -17.090 1.00 88.88 84 LYS A CA 1
ATOM 670 C C . LYS A 1 84 ? 3.343 5.583 -18.557 1.00 88.88 84 LYS A C 1
ATOM 672 O O . LYS A 1 84 ? 3.673 6.615 -19.142 1.00 88.88 84 LYS A O 1
ATOM 677 N N . ARG A 1 85 ? 2.658 4.620 -19.187 1.00 86.81 85 ARG A N 1
ATOM 678 C CA . ARG A 1 85 ? 2.259 4.722 -20.597 1.00 86.81 85 ARG A CA 1
ATOM 679 C C . ARG A 1 85 ? 1.373 5.952 -20.811 1.00 86.81 85 ARG A C 1
ATOM 681 O O . ARG A 1 85 ? 0.441 6.186 -20.046 1.00 86.81 85 ARG A O 1
ATOM 688 N N . GLY A 1 86 ? 1.673 6.765 -21.819 1.00 82.19 86 GLY A N 1
ATOM 689 C CA . GLY A 1 86 ? 0.973 8.039 -22.045 1.00 82.19 86 GLY A CA 1
ATOM 690 C C . GLY A 1 86 ? 1.309 9.160 -21.046 1.00 82.19 86 GLY A C 1
ATOM 691 O O . GLY A 1 86 ? 0.759 10.253 -21.169 1.00 82.19 86 GLY A O 1
ATOM 692 N N . GLY A 1 87 ? 2.207 8.917 -20.085 1.00 80.38 87 GLY A N 1
ATOM 693 C CA . GLY A 1 87 ? 2.751 9.936 -19.190 1.00 80.38 87 GLY A CA 1
ATOM 694 C C . GLY A 1 87 ? 3.824 10.795 -19.860 1.00 80.38 87 GLY A C 1
ATOM 695 O O . GLY A 1 87 ? 4.364 10.448 -20.911 1.00 80.38 87 GLY A O 1
ATOM 696 N N . LYS A 1 88 ? 4.131 11.947 -19.254 1.00 74.00 88 LYS A N 1
ATOM 697 C CA . LYS A 1 88 ? 5.219 12.824 -19.712 1.00 74.00 88 LYS A CA 1
ATOM 698 C C . LYS A 1 88 ? 6.551 12.396 -19.094 1.00 74.00 88 LYS A C 1
ATOM 700 O O . LYS A 1 88 ? 6.596 12.013 -17.929 1.00 74.00 88 LYS A O 1
ATOM 705 N N . SER A 1 89 ? 7.640 12.534 -19.847 1.00 70.31 89 SER A N 1
ATOM 706 C CA . SER A 1 89 ? 9.000 12.391 -19.314 1.00 70.31 89 SER A CA 1
ATOM 707 C C . SER A 1 89 ? 9.326 13.509 -18.313 1.00 70.31 89 SER A C 1
ATOM 709 O O . SER A 1 89 ? 8.839 14.630 -18.458 1.00 70.31 89 SER A O 1
ATOM 711 N N . GLY A 1 90 ? 10.185 13.222 -17.328 1.00 74.56 90 GLY A N 1
ATOM 712 C CA . GLY A 1 90 ? 10.717 14.235 -16.401 1.00 74.56 90 GLY A CA 1
ATOM 713 C C . GLY A 1 90 ? 9.840 14.544 -15.180 1.00 74.56 90 GLY A C 1
ATOM 714 O O . GLY A 1 90 ? 9.803 15.686 -14.723 1.00 74.56 90 GLY A O 1
ATOM 715 N N . VAL A 1 91 ? 9.120 13.551 -14.649 1.00 80.19 91 VAL A N 1
ATOM 716 C CA . VAL A 1 91 ? 8.326 13.702 -13.417 1.00 80.19 91 VAL A CA 1
ATOM 717 C C . VAL A 1 91 ? 9.248 14.045 -12.243 1.00 80.19 91 VAL A C 1
ATOM 719 O O . VAL A 1 91 ? 10.247 13.373 -12.012 1.00 80.19 91 VAL A O 1
ATOM 722 N N . THR A 1 92 ? 8.918 15.101 -11.498 1.00 82.38 92 THR A N 1
ATOM 723 C CA . THR A 1 92 ? 9.690 15.554 -10.329 1.00 82.38 92 THR A CA 1
ATOM 724 C C . THR A 1 92 ? 8.942 15.241 -9.036 1.00 82.38 92 THR A C 1
ATOM 726 O O . THR A 1 92 ? 7.713 15.326 -8.994 1.00 82.38 92 THR A O 1
ATOM 729 N N . LEU A 1 93 ? 9.683 14.935 -7.969 1.00 82.69 93 LEU A N 1
ATOM 730 C CA . LEU A 1 93 ? 9.131 14.643 -6.646 1.00 82.69 93 LEU A CA 1
ATOM 731 C C . LEU A 1 93 ? 8.211 15.771 -6.153 1.00 82.69 93 LEU A C 1
ATOM 733 O O . LEU A 1 93 ? 8.577 16.946 -6.194 1.00 82.69 93 LEU A O 1
ATOM 737 N N . GLY A 1 94 ? 7.011 15.410 -5.699 1.00 82.00 94 GLY A N 1
ATOM 738 C CA . GLY A 1 94 ? 6.000 16.342 -5.193 1.00 82.00 94 GLY A CA 1
ATOM 739 C C . GLY A 1 94 ? 5.170 17.021 -6.287 1.00 82.00 94 GLY A C 1
ATOM 740 O O . GLY A 1 94 ? 4.198 17.709 -5.980 1.00 82.00 94 GLY A O 1
ATOM 741 N N . ARG A 1 95 ? 5.522 16.836 -7.565 1.00 85.56 95 ARG A N 1
ATOM 742 C CA . ARG A 1 95 ? 4.792 17.382 -8.723 1.00 85.56 95 ARG A CA 1
ATOM 743 C C . ARG A 1 95 ? 4.140 16.302 -9.579 1.00 85.56 95 ARG A C 1
ATOM 745 O O . ARG A 1 95 ? 3.584 16.612 -10.631 1.00 85.56 95 ARG A O 1
ATOM 752 N N . GLU A 1 96 ? 4.181 15.054 -9.126 1.00 88.19 96 GLU A N 1
ATOM 753 C CA . GLU A 1 96 ? 3.552 13.933 -9.807 1.00 88.19 96 GLU A CA 1
ATOM 754 C C . GLU A 1 96 ? 2.021 14.080 -9.860 1.00 88.19 96 GLU A C 1
ATOM 756 O O . GLU A 1 96 ? 1.341 14.355 -8.859 1.00 88.19 96 GLU A O 1
ATOM 761 N N . ARG A 1 97 ? 1.453 13.883 -11.048 1.00 87.19 97 ARG A N 1
ATOM 762 C CA . ARG A 1 97 ? 0.012 13.920 -11.300 1.00 87.19 97 ARG A CA 1
ATOM 763 C C . ARG A 1 97 ? -0.506 12.482 -11.352 1.00 87.19 97 ARG A C 1
ATOM 765 O O . ARG A 1 97 ? -0.168 11.759 -12.292 1.00 87.19 97 ARG A O 1
ATOM 772 N N . PRO A 1 98 ? -1.329 12.055 -10.377 1.00 83.50 98 PRO A N 1
ATOM 773 C CA . PRO A 1 98 ? -1.890 10.708 -10.378 1.00 83.50 98 PRO A CA 1
ATOM 774 C C . PRO A 1 98 ? -2.723 10.497 -11.647 1.00 83.50 98 PRO A C 1
ATOM 776 O O . PRO A 1 98 ? -3.259 11.464 -12.197 1.00 83.50 98 PRO A O 1
ATOM 779 N N . ILE A 1 99 ? -2.820 9.250 -12.114 1.00 83.19 99 ILE A N 1
ATOM 780 C CA . ILE A 1 99 ? -3.460 8.838 -13.380 1.00 83.19 99 ILE A CA 1
ATOM 781 C C . ILE A 1 99 ? -2.662 9.247 -14.632 1.00 83.19 99 ILE A C 1
ATOM 783 O O . ILE A 1 99 ? -2.451 8.413 -15.515 1.00 83.19 99 ILE A O 1
ATOM 787 N N . TYR A 1 100 ? -2.190 10.496 -14.709 1.00 86.75 100 TYR A N 1
ATOM 788 C CA . TYR A 1 100 ? -1.507 11.037 -15.890 1.00 86.75 100 TYR A CA 1
ATOM 789 C C . TYR A 1 100 ? -0.035 10.645 -15.975 1.00 86.75 100 TYR A C 1
ATOM 791 O O . TYR A 1 100 ? 0.400 10.139 -17.003 1.00 86.75 100 TYR A O 1
ATOM 799 N N . ASP A 1 101 ? 0.732 10.896 -14.916 1.00 88.81 101 ASP A N 1
ATOM 800 C CA . ASP A 1 101 ? 2.173 10.617 -14.903 1.00 88.81 101 ASP A CA 1
ATOM 801 C C . ASP A 1 101 ? 2.452 9.141 -14.577 1.00 88.81 101 ASP A C 1
ATOM 803 O O . ASP A 1 101 ? 3.501 8.603 -14.920 1.00 88.81 101 ASP A O 1
ATOM 807 N N . GLY A 1 102 ? 1.473 8.471 -13.969 1.00 88.50 102 GLY A N 1
ATOM 808 C CA . GLY A 1 102 ? 1.455 7.033 -13.761 1.00 88.50 102 GLY A CA 1
ATOM 809 C C . GLY A 1 102 ? 0.306 6.593 -12.858 1.00 88.50 102 GLY A C 1
ATOM 810 O O . GLY A 1 102 ? -0.304 7.396 -12.138 1.00 88.50 102 GLY A O 1
ATOM 811 N N . ARG A 1 103 ? -0.004 5.300 -12.912 1.00 89.25 103 ARG A N 1
ATOM 812 C CA . ARG A 1 103 ? -1.093 4.658 -12.157 1.00 89.25 103 ARG A CA 1
ATOM 813 C C . ARG A 1 103 ? -0.757 3.216 -11.829 1.00 89.25 103 ARG A C 1
ATOM 815 O O . ARG A 1 103 ? 0.055 2.608 -12.526 1.00 89.25 103 ARG A O 1
ATOM 822 N N . ILE A 1 104 ? -1.391 2.695 -10.779 1.00 89.62 104 ILE A N 1
ATOM 823 C CA . ILE A 1 104 ? -1.260 1.289 -10.390 1.00 89.62 104 ILE A CA 1
ATOM 824 C C . ILE A 1 104 ? -1.677 0.431 -11.579 1.00 89.62 104 ILE A C 1
ATOM 826 O O . ILE A 1 104 ? -2.789 0.564 -12.092 1.00 89.62 104 ILE A O 1
ATOM 830 N N . TYR A 1 105 ? -0.756 -0.411 -12.023 1.00 87.50 105 TYR A N 1
ATOM 831 C CA . TYR A 1 105 ? -0.986 -1.352 -13.099 1.00 87.50 105 TYR A CA 1
ATOM 832 C C . TYR A 1 105 ? -1.456 -2.671 -12.497 1.00 87.50 105 TYR A C 1
ATOM 834 O O . TYR A 1 105 ? -0.792 -3.233 -11.627 1.00 87.50 105 TYR A O 1
ATOM 842 N N . ILE A 1 106 ? -2.606 -3.154 -12.959 1.00 83.12 106 ILE A N 1
ATOM 843 C CA . ILE A 1 106 ? -3.132 -4.463 -12.573 1.00 83.12 106 ILE A CA 1
ATOM 844 C C . ILE A 1 106 ? -2.782 -5.419 -13.706 1.00 83.12 106 ILE A C 1
ATOM 846 O O . ILE A 1 106 ? -3.435 -5.358 -14.750 1.00 83.12 106 ILE A O 1
ATOM 850 N N . PRO A 1 107 ? -1.731 -6.240 -13.554 1.00 69.94 107 PRO A N 1
ATOM 851 C CA . PRO A 1 107 ? -1.278 -7.089 -14.636 1.00 69.94 107 PRO A CA 1
ATOM 852 C C . PRO A 1 107 ? -2.338 -8.125 -14.992 1.00 69.94 107 PRO A C 1
ATOM 854 O O . PRO A 1 107 ? -2.771 -8.918 -14.159 1.00 69.94 107 PRO A O 1
ATOM 857 N N . ASP A 1 108 ? -2.717 -8.144 -16.266 1.00 71.12 108 ASP A N 1
ATOM 858 C CA . ASP A 1 108 ? -3.219 -9.361 -16.889 1.00 71.12 108 ASP A CA 1
ATOM 859 C C . ASP A 1 108 ? -1.998 -10.254 -17.132 1.00 71.12 108 ASP A C 1
ATOM 861 O O . ASP A 1 108 ? -1.187 -9.965 -18.015 1.00 71.12 108 ASP A O 1
ATOM 865 N N . PHE A 1 109 ? -1.831 -11.306 -16.325 1.00 65.00 109 PHE A N 1
ATOM 866 C CA . PHE A 1 109 ? -0.663 -12.193 -16.390 1.00 65.00 109 PHE A CA 1
ATOM 867 C C . PHE A 1 109 ? -0.444 -12.807 -17.781 1.00 65.00 109 PHE A C 1
ATOM 869 O O . PHE A 1 109 ? 0.685 -13.152 -18.110 1.00 65.00 109 PHE A O 1
ATOM 876 N N . SER A 1 110 ? -1.480 -12.886 -18.624 1.00 65.62 110 SER A N 1
ATOM 877 C CA . SER A 1 110 ? -1.347 -13.378 -20.001 1.00 65.62 110 SER A CA 1
ATOM 878 C C . SER A 1 110 ? -0.662 -12.387 -20.954 1.00 65.62 110 SER A C 1
ATOM 880 O O . SER A 1 110 ? -0.178 -12.778 -22.015 1.00 65.62 110 SER A O 1
ATOM 882 N N . LYS A 1 111 ? -0.624 -11.097 -20.598 1.00 67.81 111 LYS A N 1
ATOM 883 C CA . LYS A 1 111 ? -0.129 -9.997 -21.446 1.00 67.81 111 LYS A CA 1
ATOM 884 C C . LYS A 1 111 ? 0.945 -9.148 -20.780 1.00 67.81 111 LYS A C 1
ATOM 886 O O . LYS A 1 111 ? 1.524 -8.283 -21.437 1.00 67.81 111 LYS A O 1
ATOM 891 N N . PHE A 1 112 ? 1.186 -9.354 -19.489 1.00 77.56 112 PHE A N 1
ATOM 892 C CA . PHE A 1 112 ? 2.159 -8.584 -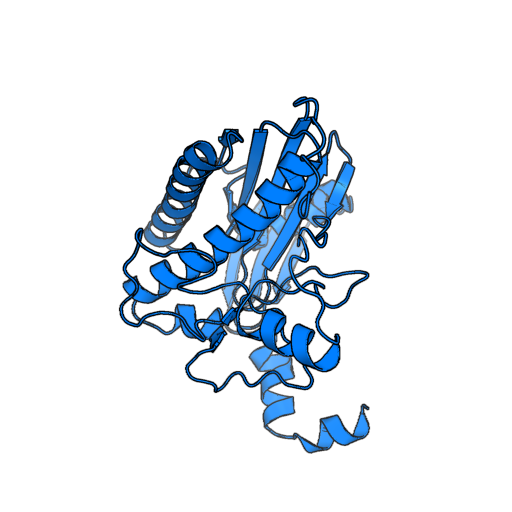18.739 1.00 77.56 112 PHE A CA 1
ATOM 893 C C . PHE A 1 112 ? 3.573 -8.863 -19.245 1.00 77.56 112 PHE A C 1
ATOM 895 O O . PHE A 1 112 ? 4.040 -9.999 -19.233 1.00 77.56 112 PHE A O 1
ATOM 902 N N . LYS A 1 113 ? 4.253 -7.798 -19.665 1.00 78.62 113 LYS A N 1
ATOM 903 C CA . LYS A 1 113 ? 5.658 -7.814 -20.064 1.00 78.62 113 LYS A CA 1
ATOM 904 C C . LYS A 1 113 ? 6.404 -6.842 -19.175 1.00 78.62 113 LYS A C 1
ATOM 906 O O . LYS A 1 113 ? 6.238 -5.627 -19.297 1.00 78.62 113 LYS A O 1
ATOM 911 N N . GLN A 1 114 ? 7.177 -7.376 -18.238 1.00 77.81 114 GLN A N 1
ATOM 912 C CA . GLN A 1 114 ? 7.898 -6.557 -17.270 1.00 77.81 114 GLN A CA 1
ATOM 913 C C . GLN A 1 114 ? 8.991 -5.717 -17.943 1.00 77.81 114 GLN A C 1
ATOM 915 O O . GLN A 1 114 ? 9.387 -4.685 -17.404 1.00 77.81 114 GLN A O 1
ATOM 920 N N . GLU A 1 115 ? 9.483 -6.147 -19.103 1.00 79.56 115 GLU A N 1
ATOM 921 C CA . GLU A 1 115 ? 10.619 -5.551 -19.802 1.00 79.56 115 GLU A CA 1
ATOM 922 C C . GLU A 1 115 ? 10.289 -4.174 -20.372 1.00 79.56 115 GLU A C 1
ATOM 924 O O . GLU A 1 115 ? 11.188 -3.345 -20.472 1.00 79.56 115 GLU A O 1
ATOM 929 N N . GLU A 1 116 ? 9.015 -3.921 -20.667 1.00 85.25 116 GLU A N 1
ATOM 930 C CA . GLU A 1 116 ? 8.518 -2.700 -21.291 1.00 85.25 116 GLU A CA 1
ATOM 931 C C . GLU A 1 116 ? 8.997 -1.434 -20.564 1.00 85.25 116 GLU A C 1
ATOM 933 O O . GLU A 1 116 ? 8.881 -1.304 -19.340 1.00 85.25 116 GLU A O 1
ATOM 938 N N . ASP A 1 117 ? 9.490 -0.455 -21.328 1.00 83.88 117 ASP A N 1
ATOM 939 C CA . ASP A 1 117 ? 10.064 0.784 -20.783 1.00 83.88 117 ASP A CA 1
ATOM 940 C C . ASP A 1 117 ? 9.051 1.617 -19.997 1.00 83.88 117 ASP A C 1
ATOM 942 O O . ASP A 1 117 ? 9.434 2.465 -19.195 1.00 83.88 117 ASP A O 1
ATOM 946 N N . TRP A 1 118 ? 7.756 1.409 -20.246 1.00 85.50 118 TRP A N 1
ATOM 947 C CA . TRP A 1 118 ? 6.639 2.097 -19.603 1.00 85.50 118 TRP A CA 1
ATOM 948 C C . TRP A 1 118 ? 6.081 1.354 -18.376 1.00 85.50 118 TRP A C 1
ATOM 950 O O . TRP A 1 118 ? 5.106 1.831 -17.787 1.00 85.50 118 TRP A O 1
ATOM 960 N N . ILE A 1 119 ? 6.699 0.239 -17.971 1.00 87.38 119 ILE A N 1
ATOM 961 C CA . ILE A 1 119 ? 6.391 -0.511 -16.748 1.00 87.38 119 ILE A CA 1
ATOM 962 C C . ILE A 1 119 ? 7.459 -0.246 -15.680 1.00 87.38 119 ILE A C 1
ATOM 964 O O . ILE A 1 119 ? 8.645 -0.536 -15.855 1.00 87.38 119 ILE A O 1
ATOM 968 N N . GLU A 1 120 ? 7.013 0.247 -14.528 1.00 86.75 120 GLU A N 1
ATOM 969 C CA . GLU A 1 120 ? 7.834 0.435 -13.331 1.00 86.75 120 GLU A CA 1
ATOM 970 C C . GLU A 1 120 ? 7.389 -0.568 -12.261 1.00 86.75 120 GLU A C 1
ATOM 972 O O . GLU A 1 120 ? 6.296 -0.461 -11.708 1.00 86.75 120 GLU A O 1
ATOM 977 N N . THR A 1 121 ? 8.222 -1.560 -11.956 1.00 84.31 121 THR A N 1
ATOM 978 C CA . THR A 1 121 ? 7.979 -2.518 -10.863 1.00 84.31 121 THR A CA 1
ATOM 979 C C . THR A 1 121 ? 8.634 -2.031 -9.578 1.00 84.31 121 THR A C 1
ATOM 981 O O . THR A 1 121 ? 9.637 -1.327 -9.640 1.00 84.31 121 THR A O 1
ATOM 984 N N . GLY A 1 122 ? 8.154 -2.433 -8.399 1.00 75.44 122 GLY A N 1
ATOM 985 C CA . GLY A 1 122 ? 8.775 -2.012 -7.136 1.00 75.44 122 GLY A CA 1
ATOM 986 C C . GLY A 1 122 ? 10.266 -2.372 -7.028 1.00 75.44 122 GLY A C 1
ATOM 987 O O . GLY A 1 122 ? 11.037 -1.624 -6.429 1.00 75.44 122 GLY A O 1
ATOM 988 N N . ALA A 1 123 ? 10.707 -3.456 -7.678 1.00 62.03 123 ALA A N 1
ATOM 989 C CA . ALA A 1 123 ? 12.127 -3.785 -7.813 1.00 62.03 123 ALA A CA 1
ATOM 990 C C . ALA A 1 123 ? 12.885 -2.759 -8.678 1.00 62.03 123 ALA A C 1
ATOM 992 O O . ALA A 1 123 ? 13.937 -2.277 -8.258 1.00 62.03 123 ALA A O 1
ATOM 993 N N . ARG A 1 124 ? 12.331 -2.371 -9.839 1.00 64.06 124 ARG A N 1
ATOM 994 C CA . ARG A 1 124 ? 12.894 -1.312 -10.699 1.00 64.06 124 ARG A CA 1
ATOM 995 C C . ARG A 1 124 ? 12.903 0.047 -10.006 1.00 64.06 124 ARG A C 1
ATOM 997 O O . ARG A 1 124 ? 13.895 0.761 -10.094 1.00 64.06 124 ARG A O 1
ATOM 1004 N N . MET A 1 125 ? 11.848 0.374 -9.260 1.00 73.50 125 MET A N 1
ATOM 1005 C CA . MET A 1 125 ? 11.796 1.596 -8.456 1.00 73.50 125 MET A CA 1
ATOM 1006 C C . MET A 1 125 ? 12.985 1.636 -7.488 1.00 73.50 125 MET A C 1
ATOM 1008 O O . MET A 1 125 ? 13.643 2.665 -7.382 1.00 73.50 125 MET A O 1
ATOM 1012 N N . LYS A 1 126 ? 13.294 0.519 -6.811 1.00 64.31 126 LYS A N 1
ATOM 1013 C CA . LYS A 1 126 ? 14.417 0.423 -5.862 1.00 64.31 126 LYS A CA 1
ATOM 1014 C C . LYS A 1 126 ? 15.803 0.462 -6.517 1.00 64.31 126 LYS A C 1
ATOM 1016 O O . LYS A 1 126 ? 16.748 0.871 -5.851 1.00 64.31 126 LYS A O 1
ATOM 1021 N N . SER A 1 127 ? 15.947 0.022 -7.769 1.00 58.81 127 SER A N 1
ATOM 1022 C CA . SER A 1 127 ? 17.243 -0.017 -8.468 1.00 58.81 127 SER A CA 1
ATOM 1023 C C . SER A 1 127 ? 17.643 1.308 -9.129 1.00 58.81 127 SER A C 1
ATOM 1025 O O . SER A 1 127 ? 18.747 1.412 -9.657 1.00 58.81 127 SER A O 1
ATOM 1027 N N . GLN A 1 128 ? 16.751 2.300 -9.155 1.00 68.25 128 GLN A N 1
ATOM 1028 C CA . GLN A 1 128 ? 17.021 3.628 -9.713 1.00 68.25 128 GLN A CA 1
ATOM 1029 C C . GLN A 1 128 ? 17.730 4.539 -8.699 1.00 68.25 128 GLN A C 1
ATOM 1031 O O . GLN A 1 128 ? 18.004 4.151 -7.560 1.00 68.25 128 GLN A O 1
ATOM 1036 N N . SER A 1 129 ? 18.043 5.776 -9.107 1.00 75.50 129 SER A N 1
ATOM 1037 C CA . SER A 1 129 ? 18.582 6.764 -8.174 1.00 75.50 129 SER A CA 1
ATOM 1038 C C . SER A 1 129 ? 17.631 6.948 -6.983 1.00 75.50 129 SER A C 1
ATOM 1040 O O . SER A 1 129 ? 16.411 6.817 -7.110 1.00 75.50 129 SER A O 1
ATOM 1042 N N . LYS A 1 130 ? 18.169 7.298 -5.807 1.00 73.94 130 LYS A N 1
ATOM 1043 C CA . LYS A 1 130 ? 17.342 7.501 -4.603 1.00 73.94 130 LYS A CA 1
ATOM 1044 C C . LYS A 1 130 ? 16.247 8.557 -4.818 1.00 73.94 130 LYS A C 1
ATOM 1046 O O . LYS A 1 130 ? 15.197 8.467 -4.192 1.00 73.94 130 LYS A O 1
ATOM 1051 N N . ALA A 1 131 ? 16.480 9.548 -5.681 1.00 76.44 131 ALA A N 1
ATOM 1052 C CA . ALA A 1 131 ? 15.478 10.552 -6.029 1.00 76.44 131 ALA A CA 1
ATOM 1053 C C . ALA A 1 131 ? 14.339 9.949 -6.864 1.00 76.44 131 ALA A C 1
ATOM 1055 O O . ALA A 1 131 ? 13.174 10.146 -6.522 1.00 76.44 131 ALA A O 1
ATOM 1056 N N . ASP A 1 132 ? 14.669 9.165 -7.891 1.00 77.38 132 ASP A N 1
ATOM 1057 C CA . ASP A 1 132 ? 13.679 8.532 -8.768 1.00 77.38 132 ASP A CA 1
ATOM 1058 C C . ASP A 1 132 ? 12.838 7.497 -8.013 1.00 77.38 132 ASP A C 1
ATOM 1060 O O . ASP A 1 132 ? 11.612 7.490 -8.129 1.00 77.38 132 ASP A O 1
ATOM 1064 N N . PHE A 1 133 ? 13.466 6.694 -7.146 1.00 80.50 133 PHE A N 1
ATOM 1065 C CA . PHE A 1 133 ? 12.758 5.764 -6.260 1.00 80.50 133 PHE A CA 1
ATOM 1066 C C . PHE A 1 133 ? 11.635 6.462 -5.482 1.00 80.50 133 PHE A C 1
ATOM 1068 O O . PHE A 1 133 ? 10.499 5.985 -5.450 1.00 80.50 133 PHE A O 1
ATOM 1075 N N . LEU A 1 134 ? 11.935 7.618 -4.880 1.00 83.44 134 LEU A N 1
ATOM 1076 C CA . LEU A 1 134 ? 10.964 8.365 -4.083 1.00 83.44 134 LEU A CA 1
ATOM 1077 C C . LEU A 1 134 ? 9.823 8.921 -4.940 1.00 83.44 134 LEU A C 1
ATOM 1079 O O . LEU A 1 134 ? 8.688 8.945 -4.467 1.00 83.44 134 LEU A O 1
ATOM 1083 N N . VAL A 1 135 ? 10.092 9.325 -6.187 1.00 87.94 135 VAL A N 1
ATOM 1084 C CA . VAL A 1 135 ? 9.049 9.768 -7.128 1.00 87.94 135 VAL A CA 1
ATOM 1085 C C . VAL A 1 135 ? 8.051 8.642 -7.378 1.00 87.94 135 VAL A C 1
ATOM 1087 O O . VAL A 1 135 ? 6.843 8.848 -7.237 1.00 87.94 135 VAL A O 1
ATOM 1090 N N . TRP A 1 136 ? 8.537 7.443 -7.697 1.00 87.38 136 TRP A N 1
ATOM 1091 C CA . TRP A 1 136 ? 7.667 6.324 -8.055 1.00 87.38 136 TRP A CA 1
ATOM 1092 C C . TRP A 1 136 ? 6.934 5.729 -6.858 1.00 87.38 136 TRP A C 1
ATOM 1094 O O . TRP A 1 136 ? 5.734 5.472 -6.959 1.00 87.38 136 TRP A O 1
ATOM 1104 N N . VAL A 1 137 ? 7.596 5.593 -5.705 1.00 88.62 137 VAL A N 1
ATOM 1105 C CA . VAL A 1 137 ? 6.929 5.179 -4.459 1.00 88.62 137 VAL A CA 1
ATOM 1106 C C . VAL A 1 137 ? 5.829 6.165 -4.097 1.00 88.62 137 VAL A C 1
ATOM 1108 O O . VAL A 1 137 ? 4.693 5.761 -3.848 1.00 88.62 137 VAL A O 1
ATOM 1111 N N . ARG A 1 138 ? 6.129 7.468 -4.120 1.00 91.50 138 ARG A N 1
ATOM 1112 C CA . ARG A 1 138 ? 5.132 8.494 -3.825 1.00 91.50 138 ARG A CA 1
ATOM 1113 C C . ARG A 1 138 ? 3.970 8.445 -4.815 1.00 91.50 138 ARG A C 1
ATOM 1115 O O . ARG A 1 138 ? 2.824 8.539 -4.385 1.00 91.50 138 ARG A O 1
ATOM 1122 N N . LEU A 1 139 ? 4.227 8.257 -6.110 1.00 91.62 139 LEU A N 1
ATOM 1123 C CA . LEU A 1 139 ? 3.177 8.14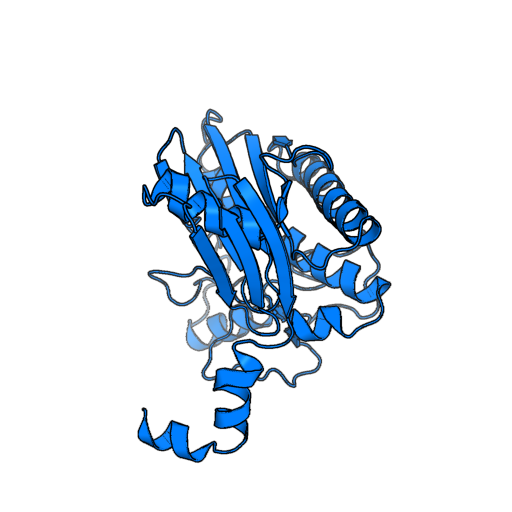4 -7.125 1.00 91.62 139 LEU A CA 1
ATOM 1124 C C . LEU A 1 139 ? 2.314 6.886 -6.940 1.00 91.62 139 LEU A C 1
ATOM 1126 O O . LEU A 1 139 ? 1.090 6.968 -7.077 1.00 91.62 139 LEU A O 1
ATOM 1130 N N . PHE A 1 140 ? 2.913 5.744 -6.594 1.00 92.12 140 PHE A N 1
ATOM 1131 C CA . PHE A 1 140 ? 2.179 4.519 -6.268 1.00 92.12 140 PHE A CA 1
ATOM 1132 C C . PHE A 1 140 ? 1.258 4.736 -5.071 1.00 92.12 140 PHE A C 1
ATOM 1134 O O . PHE A 1 140 ? 0.047 4.536 -5.179 1.00 92.12 140 PHE A O 1
ATOM 1141 N N . LEU A 1 141 ? 1.808 5.234 -3.963 1.00 93.44 141 LEU A N 1
ATOM 1142 C CA . LEU A 1 141 ? 1.040 5.507 -2.752 1.00 93.44 141 LEU A CA 1
ATOM 1143 C C . LEU A 1 141 ? -0.049 6.552 -2.997 1.00 93.44 141 LEU A C 1
ATOM 1145 O O . LEU A 1 141 ? -1.172 6.376 -2.543 1.00 93.44 141 LEU A O 1
ATOM 1149 N N . LYS A 1 142 ? 0.220 7.597 -3.783 1.00 93.12 142 LYS A N 1
ATOM 1150 C CA . LYS A 1 142 ? -0.788 8.598 -4.153 1.00 93.12 142 LYS A CA 1
ATOM 1151 C C . LYS A 1 142 ? -1.983 7.978 -4.871 1.00 93.12 142 LYS A C 1
ATOM 1153 O O . LYS A 1 142 ? -3.122 8.304 -4.547 1.00 93.12 142 LYS A O 1
ATOM 1158 N N . ASN A 1 143 ? -1.736 7.077 -5.824 1.00 91.06 143 ASN A N 1
ATOM 1159 C CA . ASN A 1 143 ? -2.805 6.339 -6.497 1.00 91.06 143 ASN A CA 1
ATOM 1160 C C . ASN A 1 143 ? -3.548 5.424 -5.510 1.00 91.06 143 ASN A C 1
ATOM 1162 O O . ASN A 1 143 ? -4.776 5.432 -5.488 1.00 91.06 143 ASN A O 1
ATOM 1166 N N . LEU A 1 144 ? -2.824 4.690 -4.659 1.00 92.19 144 LEU A N 1
ATOM 1167 C CA . LEU A 1 144 ? -3.417 3.792 -3.667 1.00 92.19 144 LEU A CA 1
ATOM 1168 C C . LEU A 1 144 ? -4.327 4.544 -2.687 1.00 92.19 144 LEU A C 1
ATOM 1170 O O . LEU A 1 144 ? -5.480 4.163 -2.492 1.00 92.19 144 LEU A O 1
ATOM 1174 N N . VAL A 1 145 ? -3.843 5.647 -2.115 1.00 93.31 145 VAL A N 1
ATOM 1175 C CA . VAL A 1 145 ? -4.604 6.449 -1.153 1.00 93.31 145 VAL A CA 1
ATOM 1176 C C . VAL A 1 145 ? -5.806 7.119 -1.823 1.00 93.31 145 VAL A C 1
ATOM 1178 O O . VAL A 1 145 ? -6.856 7.207 -1.198 1.00 93.31 145 VAL A O 1
ATOM 1181 N N . LEU A 1 146 ? -5.727 7.514 -3.100 1.00 91.94 146 LEU A N 1
ATOM 1182 C CA . LEU A 1 146 ? -6.899 7.993 -3.848 1.00 91.94 146 LEU A CA 1
ATOM 1183 C C . LEU A 1 146 ? -7.975 6.911 -4.008 1.00 91.94 146 LEU A C 1
ATOM 1185 O O . LEU A 1 146 ? -9.157 7.206 -3.831 1.00 91.94 146 LEU A O 1
ATOM 1189 N N . ILE A 1 147 ? -7.585 5.667 -4.302 1.00 90.75 147 ILE A N 1
ATOM 1190 C CA . ILE A 1 147 ? -8.518 4.532 -4.389 1.00 90.75 147 ILE A CA 1
ATOM 1191 C C . ILE A 1 147 ? -9.161 4.269 -3.020 1.00 90.75 147 ILE A C 1
ATOM 1193 O O . ILE A 1 147 ? -10.382 4.106 -2.933 1.00 90.75 147 ILE A O 1
ATOM 1197 N N . ILE A 1 148 ? -8.367 4.277 -1.945 1.00 93.56 148 ILE A N 1
ATOM 1198 C CA . ILE A 1 148 ? -8.862 4.109 -0.571 1.00 93.56 148 ILE A CA 1
ATOM 1199 C C . ILE A 1 148 ? -9.829 5.240 -0.210 1.00 93.56 148 ILE A C 1
ATOM 1201 O O . ILE A 1 148 ? -10.942 4.970 0.237 1.00 93.56 148 ILE A O 1
ATOM 1205 N N . ALA A 1 149 ? -9.443 6.494 -0.452 1.00 92.44 149 ALA A N 1
ATOM 1206 C CA . ALA A 1 149 ? -10.252 7.672 -0.162 1.00 92.44 149 ALA A CA 1
ATOM 1207 C C . ALA A 1 149 ? -11.576 7.651 -0.933 1.00 92.44 149 ALA A C 1
ATOM 1209 O O . ALA A 1 149 ? -12.621 7.913 -0.349 1.00 92.44 149 ALA A O 1
ATOM 1210 N N . ALA A 1 150 ? -11.572 7.275 -2.214 1.00 90.50 150 ALA A N 1
ATOM 1211 C CA . ALA A 1 150 ? -12.795 7.183 -3.006 1.00 90.50 150 ALA A CA 1
ATOM 1212 C C . ALA A 1 150 ? -13.777 6.134 -2.443 1.00 90.50 150 ALA A C 1
ATOM 1214 O O . ALA A 1 150 ? -14.978 6.398 -2.340 1.00 90.50 150 ALA A O 1
ATOM 1215 N N . ASN A 1 151 ? -13.273 4.974 -2.004 1.00 91.38 151 ASN A N 1
ATOM 1216 C CA . ASN A 1 151 ? -14.088 3.958 -1.328 1.00 91.38 151 ASN A CA 1
ATOM 1217 C C . ASN A 1 151 ? -14.565 4.419 0.062 1.00 91.38 151 ASN A C 1
ATOM 1219 O O . ASN A 1 151 ? -15.700 4.131 0.454 1.00 91.38 151 ASN A O 1
ATOM 1223 N N . ALA A 1 152 ? -13.733 5.166 0.788 1.00 91.88 152 ALA A N 1
ATOM 1224 C CA . ALA A 1 152 ? -14.070 5.743 2.084 1.00 91.88 152 ALA A CA 1
ATOM 1225 C C . ALA A 1 152 ? -15.191 6.794 1.960 1.00 91.88 152 ALA A C 1
ATOM 1227 O O . ALA A 1 152 ? -16.202 6.678 2.654 1.00 91.88 152 ALA A O 1
ATOM 1228 N N . VAL A 1 153 ? -15.088 7.743 1.015 1.00 89.12 153 VAL A N 1
ATOM 1229 C CA . VAL A 1 153 ? -16.145 8.739 0.733 1.00 89.12 153 VAL A CA 1
ATOM 1230 C C . VAL A 1 153 ? -17.458 8.037 0.406 1.00 89.12 153 VAL A C 1
ATOM 1232 O O . VAL A 1 153 ? -18.487 8.365 0.995 1.00 89.12 153 VAL A O 1
ATOM 1235 N N . LYS A 1 154 ? -17.428 7.038 -0.489 1.00 87.75 154 LYS A N 1
ATOM 1236 C CA . LYS A 1 154 ? -18.620 6.257 -0.858 1.00 87.75 154 LYS A CA 1
ATOM 1237 C C . LYS A 1 154 ? -19.280 5.584 0.352 1.00 87.75 154 LYS A C 1
ATOM 1239 O O . LYS A 1 154 ? -20.491 5.398 0.364 1.00 87.75 154 LYS A O 1
ATOM 1244 N N . SER A 1 155 ? -18.490 5.253 1.369 1.00 88.94 155 SER A N 1
ATOM 1245 C CA . SER A 1 155 ? -18.946 4.617 2.608 1.00 88.94 155 SER A CA 1
ATOM 1246 C C . SER A 1 155 ? -19.300 5.618 3.720 1.00 88.94 155 SER A C 1
ATOM 1248 O O . SER A 1 155 ? -19.493 5.208 4.861 1.00 88.94 155 SER A O 1
ATOM 1250 N N . GLY A 1 156 ? -19.355 6.924 3.429 1.00 90.00 156 GLY A N 1
ATOM 1251 C CA . GLY A 1 156 ? -19.688 7.965 4.410 1.00 90.00 156 GLY A CA 1
ATOM 1252 C C . GLY A 1 156 ? -18.598 8.230 5.446 1.00 90.00 156 GLY A C 1
ATOM 1253 O O . GLY A 1 156 ? -18.886 8.715 6.540 1.00 90.00 156 GLY A O 1
ATOM 1254 N N . VAL A 1 157 ? -17.347 7.902 5.128 1.00 92.69 157 VAL A N 1
ATOM 1255 C CA . VAL A 1 157 ? -16.202 8.097 6.023 1.00 92.69 157 VAL A CA 1
ATOM 1256 C C . VAL A 1 157 ? -15.703 9.531 5.938 1.00 92.69 157 VAL A C 1
ATOM 1258 O O . VAL A 1 157 ? -15.461 10.053 4.851 1.00 92.69 157 VAL A O 1
ATOM 1261 N N . THR A 1 158 ? -15.495 10.148 7.094 1.00 93.06 158 THR A N 1
ATOM 1262 C CA . THR A 1 158 ? -14.928 11.500 7.223 1.00 93.06 158 THR A CA 1
ATOM 1263 C C . THR A 1 158 ? -13.461 11.493 7.586 1.00 93.06 158 THR A C 1
ATOM 1265 O O . THR A 1 158 ? -12.766 12.482 7.352 1.00 93.06 158 THR A O 1
ATOM 1268 N N . GLN A 1 159 ? -12.989 10.394 8.170 1.00 95.31 159 GLN A N 1
ATOM 1269 C CA . GLN A 1 159 ? -11.656 10.313 8.730 1.00 95.31 159 GLN A CA 1
ATOM 1270 C C . GLN A 1 159 ? -11.033 8.935 8.516 1.00 95.31 159 GLN A C 1
ATOM 1272 O O . GLN A 1 159 ? -11.660 7.904 8.769 1.00 95.31 159 GLN A O 1
ATOM 1277 N N . ILE A 1 160 ? -9.766 8.931 8.113 1.00 96.62 160 ILE A N 1
ATOM 1278 C CA . ILE A 1 160 ? -8.940 7.732 7.994 1.00 96.62 160 ILE A CA 1
ATOM 1279 C C . ILE A 1 160 ? -7.759 7.857 8.953 1.00 96.62 160 ILE A C 1
ATOM 1281 O O . ILE A 1 160 ? -6.991 8.815 8.886 1.00 96.62 160 ILE A O 1
ATOM 1285 N N . LYS A 1 161 ? -7.612 6.877 9.843 1.00 97.25 161 LYS A N 1
ATOM 1286 C CA . LYS A 1 161 ? -6.426 6.681 10.683 1.00 97.25 161 LYS A CA 1
ATOM 1287 C C . LYS A 1 161 ? -5.554 5.613 10.042 1.00 97.25 161 LYS A C 1
ATOM 1289 O O . LYS A 1 161 ? -6.060 4.528 9.761 1.00 97.25 161 LYS A O 1
ATOM 1294 N N . TRP A 1 162 ? -4.283 5.906 9.813 1.00 97.75 162 TRP A N 1
ATOM 1295 C CA . TRP A 1 162 ? -3.395 4.986 9.107 1.00 97.75 162 TRP A CA 1
ATOM 1296 C C . TRP A 1 162 ? -2.536 4.174 10.074 1.00 97.75 162 TRP A C 1
ATOM 1298 O O . TRP A 1 162 ? -2.038 4.701 11.067 1.00 97.75 162 TRP A O 1
ATOM 1308 N N . SER A 1 163 ? -2.323 2.909 9.732 1.00 96.94 163 SER A N 1
ATOM 1309 C CA . SER A 1 163 ? -1.282 2.055 10.293 1.00 96.94 163 SER A CA 1
ATOM 1310 C C . SER A 1 163 ? -0.428 1.551 9.132 1.00 96.94 163 SER A C 1
ATOM 1312 O O . SER A 1 163 ? -0.957 1.054 8.141 1.00 96.94 163 SER A O 1
ATOM 1314 N N . LEU A 1 164 ? 0.884 1.718 9.211 1.00 96.56 164 LEU A N 1
ATOM 1315 C CA . LEU A 1 164 ? 1.807 1.519 8.102 1.00 96.56 164 LEU A CA 1
ATOM 1316 C C . LEU A 1 164 ? 2.926 0.574 8.529 1.00 96.56 164 LEU A C 1
ATOM 1318 O O . LEU A 1 164 ? 3.559 0.784 9.571 1.00 96.56 164 LEU A O 1
ATOM 1322 N N . SER A 1 165 ? 3.201 -0.429 7.701 1.00 93.88 165 SER A N 1
ATOM 1323 C CA . SER A 1 165 ? 4.427 -1.216 7.803 1.00 93.88 165 SER A CA 1
ATOM 1324 C C . SER A 1 165 ? 5.498 -0.725 6.827 1.00 93.88 165 SER A C 1
ATOM 1326 O O . SER A 1 165 ? 5.214 -0.075 5.815 1.00 93.88 165 SER A O 1
ATOM 1328 N N . TYR A 1 166 ? 6.755 -1.019 7.155 1.00 90.00 166 TYR A N 1
ATOM 1329 C CA . TYR A 1 166 ? 7.915 -0.779 6.297 1.00 90.00 166 TYR A CA 1
ATOM 1330 C C . TYR A 1 166 ? 8.970 -1.891 6.463 1.00 90.00 166 TYR A C 1
ATOM 1332 O O . TYR A 1 166 ? 8.986 -2.566 7.494 1.00 90.00 166 TYR A O 1
ATOM 1340 N N . PRO A 1 167 ? 9.870 -2.106 5.489 1.00 86.19 167 PRO A N 1
ATOM 1341 C CA . PRO A 1 167 ? 10.912 -3.131 5.593 1.00 86.19 167 PRO A CA 1
ATOM 1342 C C . PRO A 1 167 ? 11.829 -2.929 6.803 1.00 86.19 167 PRO A C 1
ATOM 1344 O O . PRO A 1 167 ? 12.232 -1.799 7.096 1.00 86.19 167 PRO A O 1
ATOM 1347 N N . SER A 1 168 ? 12.251 -4.010 7.464 1.00 86.50 168 SER A N 1
ATOM 1348 C CA . SER A 1 168 ? 13.170 -3.920 8.617 1.00 86.50 168 SER A CA 1
ATOM 1349 C C . SER A 1 168 ? 14.559 -3.372 8.256 1.00 86.50 168 SER A C 1
ATOM 1351 O O . SER A 1 168 ? 15.290 -2.899 9.122 1.00 86.50 168 SER A O 1
ATOM 1353 N N . THR A 1 169 ? 14.902 -3.368 6.965 1.00 84.19 169 THR A N 1
ATOM 1354 C CA . THR A 1 169 ? 16.150 -2.814 6.411 1.00 84.19 169 THR A CA 1
ATOM 1355 C C . THR A 1 169 ? 16.165 -1.301 6.257 1.00 84.19 169 THR A C 1
ATOM 1357 O O . THR A 1 169 ? 17.214 -0.746 5.928 1.00 84.19 169 THR A O 1
ATOM 1360 N N . PHE A 1 170 ? 15.040 -0.612 6.463 1.00 87.12 170 PHE A N 1
ATOM 1361 C CA . PHE A 1 170 ? 15.013 0.843 6.343 1.00 87.12 170 PHE A CA 1
ATOM 1362 C C . PHE A 1 170 ? 15.953 1.495 7.361 1.00 87.12 170 PHE A C 1
ATOM 1364 O O . PHE A 1 170 ? 15.816 1.318 8.575 1.00 87.12 170 PHE A O 1
ATOM 1371 N N . SER A 1 171 ? 16.873 2.322 6.860 1.00 89.44 171 SER A N 1
ATOM 1372 C CA . SER A 1 171 ? 17.666 3.206 7.712 1.00 89.44 171 SER A CA 1
ATOM 1373 C C . SER A 1 171 ? 16.772 4.243 8.406 1.00 89.44 171 SER A C 1
ATOM 1375 O O . SER A 1 171 ? 15.607 4.438 8.047 1.00 89.44 171 SER A O 1
ATOM 1377 N N . TYR A 1 172 ? 17.309 4.958 9.399 1.00 91.31 172 TYR A N 1
ATOM 1378 C CA . TYR A 1 172 ? 16.584 6.067 10.030 1.00 91.31 172 TYR A CA 1
ATOM 1379 C C . TYR A 1 172 ? 16.129 7.125 9.007 1.00 91.31 172 TYR A C 1
ATOM 1381 O O . TYR A 1 172 ? 14.987 7.588 9.052 1.00 91.31 172 TYR A O 1
ATOM 1389 N N . ASP A 1 173 ? 16.987 7.436 8.035 1.00 90.88 173 ASP A N 1
ATOM 1390 C CA . ASP A 1 173 ? 16.676 8.363 6.948 1.00 90.88 173 ASP A CA 1
ATOM 1391 C C . ASP A 1 173 ? 15.557 7.843 6.045 1.00 90.88 173 ASP A C 1
ATOM 1393 O O . ASP A 1 173 ? 14.695 8.619 5.629 1.00 90.88 173 ASP A O 1
ATOM 1397 N N . ASP A 1 174 ? 15.546 6.544 5.733 1.00 89.44 174 ASP A N 1
ATOM 1398 C CA . ASP A 1 174 ? 14.495 5.955 4.898 1.00 89.44 174 ASP A CA 1
ATOM 1399 C C . ASP A 1 174 ? 13.148 5.970 5.624 1.00 89.44 174 ASP A C 1
ATOM 1401 O O . ASP A 1 174 ? 12.144 6.355 5.026 1.00 89.44 174 ASP A O 1
ATOM 1405 N N . LYS A 1 175 ? 13.129 5.666 6.931 1.00 91.88 175 LYS A N 1
ATOM 1406 C CA . LYS A 1 175 ? 11.925 5.786 7.774 1.00 91.88 175 LYS A CA 1
ATOM 1407 C C . LYS A 1 175 ? 11.400 7.217 7.812 1.00 91.88 175 LYS A C 1
ATOM 1409 O O . LYS A 1 175 ? 10.207 7.433 7.611 1.00 91.88 175 LYS A O 1
ATOM 1414 N N . THR A 1 176 ? 12.289 8.186 8.022 1.00 93.62 176 THR A N 1
ATOM 1415 C CA . THR A 1 176 ? 11.934 9.611 8.076 1.00 93.62 176 THR A CA 1
ATOM 1416 C C . THR A 1 176 ? 11.320 10.067 6.756 1.00 93.62 176 THR A C 1
ATOM 1418 O O . THR A 1 176 ? 10.253 10.674 6.741 1.00 93.62 176 THR A O 1
ATOM 1421 N N . ARG A 1 177 ? 11.942 9.712 5.625 1.00 91.06 177 ARG A N 1
ATOM 1422 C CA . ARG A 1 177 ? 11.427 10.049 4.288 1.00 91.06 177 ARG A CA 1
ATOM 1423 C C . ARG A 1 177 ? 10.103 9.357 3.986 1.00 91.06 177 ARG A C 1
ATOM 1425 O O . ARG A 1 177 ? 9.212 9.986 3.428 1.00 91.06 177 ARG A O 1
ATOM 1432 N N . TYR A 1 178 ? 9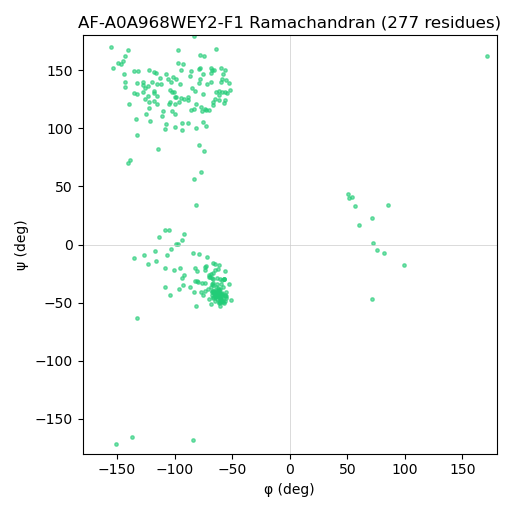.968 8.083 4.343 1.00 92.19 178 TYR A N 1
ATOM 1433 C CA . TYR A 1 178 ? 8.733 7.333 4.134 1.00 92.19 178 TYR A CA 1
ATOM 1434 C C . TYR A 1 178 ? 7.580 7.918 4.956 1.00 92.19 178 TYR A C 1
ATOM 1436 O O . TYR A 1 178 ? 6.507 8.160 4.407 1.00 92.19 178 TYR A O 1
ATOM 1444 N N . SER A 1 179 ? 7.822 8.242 6.230 1.00 94.31 179 SER A N 1
ATOM 1445 C CA . SER A 1 179 ? 6.860 8.957 7.075 1.00 94.31 179 SER A CA 1
ATOM 1446 C C . SER A 1 179 ? 6.481 10.306 6.453 1.00 94.31 179 SER A C 1
ATOM 1448 O O . SER A 1 179 ? 5.295 10.573 6.266 1.00 94.31 179 SER A O 1
ATOM 1450 N N . GLN A 1 180 ? 7.459 11.101 6.001 1.00 94.31 180 GLN A N 1
ATOM 1451 C CA . GLN A 1 180 ? 7.197 12.385 5.341 1.00 94.31 180 GLN A CA 1
ATOM 1452 C C . GLN A 1 180 ? 6.328 12.239 4.082 1.00 94.31 180 GLN A C 1
ATOM 1454 O O . GLN A 1 180 ? 5.399 13.021 3.901 1.00 94.31 180 GLN A O 1
ATOM 1459 N N . ILE A 1 181 ? 6.559 11.217 3.245 1.00 93.88 181 ILE A N 1
ATOM 1460 C CA . ILE A 1 181 ? 5.704 10.944 2.075 1.00 93.88 181 ILE A CA 1
ATOM 1461 C C . ILE A 1 181 ? 4.242 10.786 2.502 1.00 93.88 181 ILE A C 1
ATOM 1463 O O . ILE A 1 181 ? 3.359 11.368 1.869 1.00 93.88 181 ILE A O 1
ATOM 1467 N N . TRP A 1 182 ? 3.978 10.025 3.564 1.00 96.19 182 TRP A N 1
ATOM 1468 C CA . TRP A 1 182 ? 2.625 9.819 4.079 1.00 96.19 182 TRP A CA 1
ATOM 1469 C C . TRP A 1 182 ? 2.015 11.093 4.672 1.00 96.19 182 TRP A C 1
ATOM 1471 O O . TRP A 1 182 ? 0.842 11.364 4.411 1.00 96.19 182 TRP A O 1
ATOM 1481 N N . GLN A 1 183 ? 2.798 11.898 5.398 1.00 96.06 183 GLN A N 1
ATOM 1482 C CA . GLN A 1 183 ? 2.361 13.209 5.902 1.00 96.06 183 GLN A CA 1
ATOM 1483 C C . GLN A 1 183 ? 1.968 14.148 4.747 1.00 96.06 183 GLN A C 1
ATOM 1485 O O . GLN A 1 183 ? 0.872 14.713 4.743 1.00 96.06 183 GLN A O 1
ATOM 1490 N N . ASP A 1 184 ? 2.807 14.242 3.713 1.00 94.56 184 ASP A N 1
ATOM 1491 C CA . ASP A 1 184 ? 2.564 15.090 2.542 1.00 94.56 184 ASP A CA 1
ATOM 1492 C C . ASP A 1 184 ? 1.337 14.627 1.742 1.00 94.56 184 ASP A C 1
ATOM 1494 O O . ASP A 1 184 ? 0.520 15.443 1.306 1.00 94.56 184 ASP A O 1
ATOM 1498 N N . LEU A 1 185 ? 1.186 13.310 1.537 1.00 94.88 185 LEU A N 1
ATOM 1499 C CA . LEU A 1 185 ? 0.012 12.738 0.868 1.00 94.88 185 LEU A CA 1
ATOM 1500 C C . LEU A 1 185 ? -1.272 13.009 1.654 1.00 94.88 185 LEU A C 1
ATOM 1502 O O . LEU A 1 185 ? -2.279 13.380 1.049 1.00 94.88 185 LEU A O 1
ATOM 1506 N N . ALA A 1 186 ? -1.248 12.851 2.978 1.00 94.44 186 ALA A N 1
ATOM 1507 C CA . ALA A 1 186 ? -2.404 13.112 3.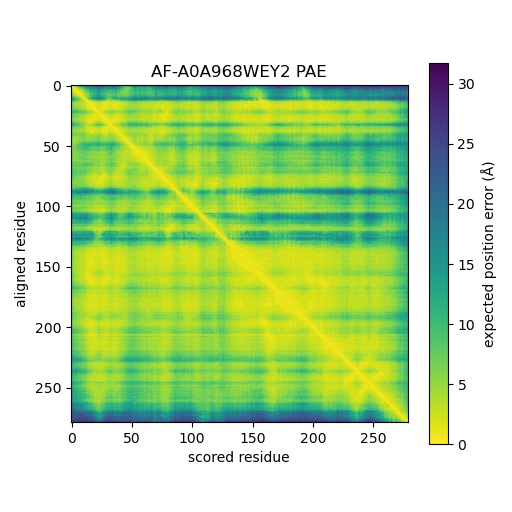828 1.00 94.44 186 ALA A CA 1
ATOM 1508 C C . ALA A 1 186 ? -2.865 14.573 3.727 1.00 94.44 186 ALA A C 1
ATOM 1510 O O . ALA A 1 186 ? -4.055 14.822 3.515 1.00 94.44 186 ALA A O 1
ATOM 1511 N N . ALA A 1 187 ? -1.929 15.525 3.795 1.00 93.88 187 ALA A N 1
ATOM 1512 C CA . ALA A 1 187 ? -2.223 16.949 3.662 1.00 93.88 187 ALA A CA 1
ATOM 1513 C C . ALA A 1 187 ? -2.783 17.301 2.271 1.00 93.88 187 ALA A C 1
ATOM 1515 O O . ALA A 1 187 ? -3.817 17.968 2.165 1.00 93.88 187 ALA A O 1
ATOM 1516 N N . GLU A 1 188 ? -2.148 16.813 1.198 1.00 92.19 188 GLU A N 1
ATOM 1517 C CA . GLU A 1 188 ? -2.606 17.053 -0.178 1.00 92.19 188 GLU A CA 1
ATOM 1518 C C . GLU A 1 188 ? -4.023 16.505 -0.406 1.00 92.19 188 GLU A C 1
ATOM 1520 O O . GLU A 1 188 ? -4.875 17.168 -1.007 1.00 92.19 188 GLU A O 1
ATOM 1525 N N . LEU A 1 189 ? -4.286 15.283 0.059 1.00 88.81 189 LEU A N 1
ATOM 1526 C CA . LEU A 1 189 ? -5.553 14.601 -0.183 1.00 88.81 189 LEU A CA 1
ATOM 1527 C C . LEU A 1 189 ? -6.680 15.133 0.687 1.00 88.81 189 LEU A C 1
ATOM 1529 O O . LEU A 1 189 ? -7.807 15.210 0.198 1.00 88.81 189 LEU A O 1
ATOM 1533 N N . GLN A 1 190 ? -6.402 15.564 1.916 1.00 91.75 190 GLN A N 1
ATOM 1534 C CA . GLN A 1 190 ? -7.397 16.255 2.732 1.00 91.75 190 GLN A CA 1
ATOM 1535 C C . GLN A 1 190 ? -7.898 17.523 2.031 1.00 91.75 190 GLN A C 1
ATOM 1537 O O . GLN A 1 190 ? -9.109 17.726 1.942 1.00 91.75 190 GLN A O 1
ATOM 1542 N N . GLY A 1 191 ? -6.997 18.315 1.437 1.00 88.06 191 GLY A N 1
ATOM 1543 C CA . GLY A 1 191 ? -7.373 19.508 0.671 1.00 88.06 191 GLY A CA 1
ATOM 1544 C C . GLY A 1 191 ? -8.213 19.219 -0.582 1.00 88.06 191 GLY A C 1
ATOM 1545 O O . GLY A 1 191 ? -9.017 20.055 -0.984 1.00 88.06 191 GLY A O 1
ATOM 1546 N N . LYS A 1 192 ? -8.058 18.038 -1.195 1.00 86.38 192 LYS A N 1
ATOM 1547 C CA . LYS A 1 192 ? -8.777 17.648 -2.426 1.00 86.38 192 LYS A CA 1
ATOM 1548 C C . LYS A 1 192 ? -10.082 16.896 -2.182 1.00 86.38 192 LYS A C 1
ATOM 1550 O O . LYS A 1 192 ? -11.008 17.016 -2.977 1.00 86.38 192 LYS A O 1
ATOM 1555 N N . THR A 1 193 ? -10.130 16.072 -1.140 1.00 84.56 193 THR A N 1
ATOM 1556 C CA . THR A 1 193 ? -11.223 15.114 -0.902 1.00 84.56 193 THR A CA 1
ATOM 1557 C C . THR A 1 193 ? -12.124 15.510 0.261 1.00 84.56 193 THR A C 1
ATOM 1559 O O . THR A 1 193 ? -13.242 15.014 0.350 1.00 84.56 193 THR A O 1
ATOM 1562 N N . GLY A 1 194 ? -11.648 16.371 1.166 1.00 86.75 194 GLY A N 1
ATOM 1563 C CA . GLY A 1 194 ? -12.340 16.701 2.412 1.00 86.75 194 GLY A CA 1
ATOM 1564 C C . GLY A 1 194 ? -12.253 15.620 3.498 1.00 86.75 194 GLY A C 1
ATOM 1565 O O . GLY A 1 194 ? -12.692 15.873 4.616 1.00 86.75 194 GLY A O 1
ATOM 1566 N N . ILE A 1 195 ? -11.667 14.446 3.220 1.00 91.56 195 ILE A N 1
ATOM 1567 C CA . ILE A 1 195 ? -11.413 13.423 4.244 1.00 91.56 195 ILE A CA 1
ATOM 1568 C C . ILE A 1 195 ? -10.229 13.854 5.112 1.00 91.56 195 ILE A C 1
ATOM 1570 O O . ILE A 1 195 ? -9.144 14.146 4.604 1.00 91.56 195 ILE A O 1
ATOM 1574 N N . CYS A 1 196 ? -10.403 13.811 6.431 1.00 94.81 196 CYS A N 1
ATOM 1575 C CA . CYS A 1 196 ? -9.310 13.975 7.380 1.00 94.81 196 CYS A CA 1
ATOM 1576 C C . CYS A 1 196 ? -8.422 12.721 7.382 1.00 94.81 196 CYS A C 1
ATOM 1578 O O . CYS A 1 196 ? -8.861 11.630 7.747 1.00 94.81 196 CYS A O 1
ATOM 1580 N N . ASN A 1 197 ? -7.168 12.866 6.963 1.00 96.25 197 ASN A N 1
ATOM 1581 C CA . ASN A 1 197 ? -6.202 11.771 6.917 1.00 96.25 197 ASN A CA 1
ATOM 1582 C C . ASN A 1 197 ? -5.213 11.930 8.074 1.00 96.25 197 ASN A C 1
ATOM 1584 O O . ASN A 1 197 ? -4.535 12.948 8.158 1.00 96.25 197 ASN A O 1
ATOM 1588 N N . LEU A 1 198 ? -5.124 10.928 8.951 1.00 96.62 198 LEU A N 1
ATOM 1589 C CA . LEU A 1 198 ? -4.256 10.933 10.132 1.00 96.62 198 LEU A CA 1
ATOM 1590 C C . LEU A 1 198 ? -3.160 9.864 10.006 1.00 96.62 198 LEU A C 1
ATOM 1592 O O . LEU A 1 198 ? -3.349 8.741 10.489 1.00 96.62 198 LEU A O 1
ATOM 1596 N N . PRO A 1 199 ? -2.062 10.157 9.287 1.00 97.19 199 PRO A N 1
ATOM 1597 C CA . PRO A 1 199 ? -0.902 9.277 9.221 1.00 97.19 199 PRO A CA 1
ATOM 1598 C C . PRO A 1 199 ? -0.174 9.213 10.573 1.00 97.19 199 PRO A C 1
ATOM 1600 O O . PRO A 1 199 ? -0.153 10.212 11.300 1.00 97.19 199 PRO A O 1
ATOM 1603 N N . PRO A 1 200 ? 0.434 8.065 10.919 1.00 97.00 200 PRO A N 1
ATOM 1604 C CA . PRO A 1 200 ? 1.169 7.925 12.167 1.00 97.00 200 PRO A CA 1
ATOM 1605 C C . PRO A 1 200 ? 2.429 8.797 12.159 1.00 97.00 200 PRO A C 1
ATOM 1607 O O . PRO A 1 200 ? 3.022 9.063 11.107 1.00 97.00 200 PRO A O 1
ATOM 1610 N N . GLN A 1 201 ? 2.837 9.247 13.344 1.00 94.69 201 GLN A N 1
ATOM 1611 C CA . GLN A 1 201 ? 4.117 9.931 13.525 1.00 94.69 201 GLN A CA 1
ATOM 1612 C C . GLN A 1 201 ? 5.273 8.924 13.471 1.00 94.69 201 GLN A C 1
ATOM 1614 O O . GLN A 1 201 ? 5.068 7.717 13.596 1.00 94.69 201 GLN A O 1
ATOM 1619 N N . LEU A 1 202 ? 6.496 9.416 13.260 1.00 93.38 202 LEU A N 1
ATOM 1620 C CA . LEU A 1 202 ? 7.691 8.572 13.118 1.00 93.38 202 LEU A CA 1
ATOM 1621 C C . LEU A 1 202 ? 7.949 7.682 14.351 1.00 93.38 202 LEU A C 1
ATOM 1623 O O . LEU A 1 202 ? 8.498 6.590 14.215 1.00 93.38 202 LEU A O 1
ATOM 1627 N N . ASP A 1 203 ? 7.564 8.157 15.532 1.00 92.25 203 ASP A N 1
ATOM 1628 C CA . ASP A 1 203 ? 7.722 7.519 16.840 1.00 92.25 203 ASP A CA 1
ATOM 1629 C C . ASP A 1 203 ? 6.469 6.762 17.320 1.00 92.25 203 ASP A C 1
ATOM 1631 O O . ASP A 1 203 ? 6.499 6.146 18.387 1.00 92.25 203 ASP A O 1
ATOM 1635 N N . ASP A 1 204 ? 5.385 6.740 16.535 1.00 94.75 204 ASP A N 1
ATOM 1636 C CA . ASP A 1 204 ? 4.191 5.943 16.833 1.00 94.75 204 ASP A CA 1
ATOM 1637 C C . ASP A 1 204 ? 4.460 4.461 16.543 1.00 94.75 204 ASP A C 1
ATOM 1639 O O . ASP A 1 204 ? 4.072 3.913 15.513 1.00 94.75 204 ASP A O 1
ATOM 1643 N N . ILE A 1 205 ? 5.124 3.788 17.480 1.00 89.00 205 ILE A N 1
ATOM 1644 C CA . ILE A 1 205 ? 5.502 2.372 17.365 1.00 89.00 205 ILE A CA 1
ATOM 1645 C C . ILE A 1 205 ? 4.305 1.414 17.238 1.00 89.00 205 ILE A C 1
ATOM 1647 O O . ILE A 1 205 ? 4.478 0.267 16.822 1.00 89.00 205 ILE A O 1
ATOM 1651 N N . ALA A 1 206 ? 3.094 1.858 17.591 1.00 90.56 206 ALA A N 1
ATOM 1652 C CA . ALA A 1 206 ? 1.887 1.045 17.487 1.00 90.56 206 ALA A CA 1
ATOM 1653 C C . ALA A 1 206 ? 1.310 1.060 16.065 1.00 90.56 206 ALA A C 1
ATOM 1655 O O . ALA A 1 206 ? 0.730 0.068 15.626 1.00 90.56 206 ALA A O 1
ATOM 1656 N N . ASN A 1 207 ? 1.469 2.164 15.332 1.00 95.00 207 ASN A N 1
ATOM 1657 C CA . ASN A 1 207 ? 0.914 2.327 13.986 1.00 95.00 207 ASN A CA 1
ATOM 1658 C C . ASN A 1 207 ? 1.977 2.503 12.898 1.00 95.00 207 ASN A C 1
ATOM 1660 O O . ASN A 1 207 ? 1.622 2.518 11.726 1.00 95.00 207 ASN A O 1
ATOM 1664 N N . PHE A 1 208 ? 3.258 2.609 13.242 1.00 96.19 208 PHE A N 1
ATOM 1665 C CA . PHE A 1 208 ? 4.374 2.742 12.310 1.00 96.19 208 PHE A CA 1
ATOM 1666 C C . PHE A 1 208 ? 5.503 1.779 12.690 1.00 96.19 208 PHE A C 1
ATOM 1668 O O . PHE A 1 208 ? 6.363 2.076 13.521 1.00 96.19 208 PHE A O 1
ATOM 1675 N N . ARG A 1 209 ? 5.515 0.592 12.078 1.00 93.44 209 ARG A N 1
ATOM 1676 C CA . ARG A 1 209 ? 6.387 -0.520 12.501 1.00 93.44 209 ARG A CA 1
ATOM 1677 C C . ARG A 1 209 ? 6.981 -1.297 11.339 1.00 93.44 209 ARG A C 1
ATOM 1679 O O . ARG A 1 209 ? 6.553 -1.164 10.199 1.00 93.44 209 ARG A O 1
ATOM 1686 N N . THR A 1 210 ? 7.969 -2.134 11.630 1.00 92.81 210 THR A N 1
ATOM 1687 C CA . THR A 1 210 ? 8.536 -3.017 10.611 1.00 92.81 210 THR A CA 1
ATOM 1688 C C . THR A 1 210 ? 7.530 -4.093 10.192 1.00 92.81 210 THR A C 1
ATOM 1690 O O . THR A 1 210 ? 6.667 -4.493 10.978 1.00 92.81 210 THR A O 1
ATOM 1693 N N . GLN A 1 211 ? 7.643 -4.579 8.956 1.00 90.75 211 GLN A N 1
ATOM 1694 C CA . GLN A 1 211 ? 6.829 -5.680 8.422 1.00 90.75 211 GLN A CA 1
ATOM 1695 C C . GLN A 1 211 ? 6.935 -6.940 9.292 1.00 90.75 211 GLN A C 1
ATOM 1697 O O . GLN A 1 211 ? 5.918 -7.518 9.668 1.00 90.75 211 GLN A O 1
ATOM 1702 N N . SER A 1 212 ? 8.152 -7.281 9.726 1.00 90.62 212 SER A N 1
ATOM 1703 C CA . SER A 1 212 ? 8.422 -8.408 10.627 1.00 90.62 212 SER A CA 1
ATOM 1704 C C . SER A 1 212 ? 7.706 -8.299 11.980 1.00 90.62 212 SER A C 1
ATOM 1706 O O . SER A 1 212 ? 7.280 -9.312 12.532 1.00 90.62 212 SER A O 1
ATOM 1708 N N . LEU A 1 213 ? 7.526 -7.086 12.514 1.00 92.88 213 LEU A N 1
ATOM 1709 C CA . LEU A 1 213 ? 6.737 -6.863 13.727 1.00 92.88 213 LEU A CA 1
ATOM 1710 C C . LEU A 1 213 ? 5.234 -6.925 13.457 1.00 92.88 213 LEU A C 1
ATOM 1712 O O . LEU A 1 213 ? 4.493 -7.488 14.259 1.00 92.88 213 LEU A O 1
ATOM 1716 N N . ALA A 1 214 ? 4.779 -6.359 12.337 1.00 92.25 214 ALA A N 1
ATOM 1717 C CA . ALA A 1 214 ? 3.367 -6.367 11.966 1.00 92.25 214 ALA A CA 1
ATOM 1718 C C . ALA A 1 214 ? 2.833 -7.796 11.768 1.00 92.25 214 ALA A C 1
ATOM 1720 O O . ALA A 1 214 ? 1.756 -8.111 12.272 1.00 92.25 214 ALA A O 1
ATOM 1721 N N . ILE A 1 215 ? 3.596 -8.669 11.099 1.00 91.62 215 ILE A N 1
ATOM 1722 C CA . ILE A 1 215 ? 3.207 -10.070 10.884 1.00 91.62 215 ILE A CA 1
ATOM 1723 C C . ILE A 1 215 ? 3.184 -10.870 12.192 1.00 91.62 215 ILE A C 1
ATOM 1725 O O . ILE A 1 215 ? 2.233 -11.604 12.445 1.00 91.62 215 ILE A O 1
ATOM 1729 N N . ALA A 1 216 ? 4.188 -10.699 13.054 1.00 93.38 216 ALA A N 1
ATOM 1730 C CA . ALA A 1 216 ? 4.233 -11.390 14.338 1.00 93.38 216 ALA A CA 1
ATOM 1731 C C . ALA A 1 216 ? 3.046 -10.991 15.221 1.00 93.38 216 ALA A C 1
ATOM 1733 O O . ALA A 1 216 ? 2.390 -11.847 15.811 1.00 93.38 216 ALA A O 1
ATOM 1734 N N . GLN A 1 217 ? 2.719 -9.697 15.246 1.00 90.69 217 GLN A N 1
ATOM 1735 C CA . GLN A 1 217 ? 1.570 -9.207 15.993 1.00 90.69 217 GLN A CA 1
ATOM 1736 C C . GLN A 1 217 ? 0.234 -9.685 15.419 1.00 90.69 217 GLN A C 1
ATOM 1738 O O . GLN A 1 217 ? -0.681 -9.941 16.190 1.00 90.69 217 GLN A O 1
ATOM 1743 N N . TYR A 1 218 ? 0.103 -9.851 14.100 1.00 91.94 218 TYR A N 1
ATOM 1744 C CA . TYR A 1 218 ? -1.088 -10.481 13.524 1.00 91.94 218 TYR A CA 1
ATOM 1745 C C . TYR A 1 218 ? -1.303 -11.885 14.101 1.00 91.94 218 TYR A C 1
ATOM 1747 O O . TYR A 1 218 ? -2.387 -12.187 14.597 1.00 91.94 218 TYR A O 1
ATOM 1755 N N . PHE A 1 219 ? -0.263 -12.722 14.100 1.00 93.50 219 PHE A N 1
ATOM 1756 C CA . PHE A 1 219 ? -0.372 -14.076 14.641 1.00 93.50 219 PHE A CA 1
ATOM 1757 C C . PHE A 1 219 ? -0.653 -14.085 16.147 1.00 93.50 219 PHE A C 1
ATOM 1759 O O . PHE A 1 219 ? -1.426 -14.919 16.604 1.00 93.50 219 PHE A O 1
ATOM 1766 N N . ALA A 1 220 ? -0.084 -13.145 16.903 1.00 92.62 220 ALA A N 1
ATOM 1767 C CA . ALA A 1 220 ? -0.360 -13.027 18.331 1.00 92.62 220 ALA A CA 1
ATOM 1768 C C . ALA A 1 220 ? -1.792 -12.562 18.631 1.00 92.62 220 ALA A C 1
ATOM 1770 O O . ALA A 1 220 ? -2.499 -13.193 19.410 1.00 92.62 220 ALA A O 1
ATOM 1771 N N . ASP A 1 221 ? -2.228 -11.471 18.002 1.00 90.50 221 ASP A N 1
ATOM 1772 C CA . ASP A 1 221 ? -3.446 -10.762 18.398 1.00 90.50 221 ASP A CA 1
ATOM 1773 C C . ASP A 1 221 ? -4.698 -11.238 17.649 1.00 90.50 221 ASP A C 1
ATOM 1775 O O . ASP A 1 221 ? -5.810 -11.015 18.126 1.00 90.50 221 ASP A O 1
ATOM 1779 N N . GLN A 1 222 ? -4.560 -11.786 16.436 1.00 89.75 222 GLN A N 1
ATOM 1780 C CA . GLN A 1 222 ? -5.698 -12.197 15.595 1.00 89.75 222 GLN A CA 1
ATOM 1781 C C . GLN A 1 222 ? -5.846 -13.711 15.496 1.00 89.75 222 GLN A C 1
ATOM 1783 O O . GLN A 1 222 ? -6.970 -14.203 15.471 1.00 89.75 222 GLN A O 1
ATOM 1788 N N . GLU A 1 223 ? -4.733 -14.439 15.459 1.00 93.00 223 GLU A N 1
ATOM 1789 C CA . GLU A 1 223 ? -4.736 -15.906 15.388 1.00 93.00 223 GLU A CA 1
ATOM 1790 C C . GLU A 1 223 ? -4.522 -16.569 16.764 1.00 93.00 223 GLU A C 1
ATOM 1792 O O . GLU A 1 223 ? -4.499 -17.793 16.853 1.00 93.00 223 GLU A O 1
ATOM 1797 N N . ASP A 1 224 ? -4.377 -15.768 17.829 1.00 92.12 224 ASP A N 1
ATOM 1798 C CA . ASP A 1 224 ? -4.205 -16.207 19.224 1.00 92.12 224 ASP A CA 1
ATOM 1799 C C . ASP A 1 224 ? -2.992 -17.141 19.439 1.00 92.12 224 ASP A C 1
ATOM 1801 O O . ASP A 1 224 ? -2.999 -18.052 20.272 1.00 92.12 224 ASP A O 1
ATOM 1805 N N . TYR A 1 225 ? -1.911 -16.933 18.675 1.00 92.88 225 TYR A N 1
ATOM 1806 C CA . TYR A 1 225 ? -0.662 -17.671 18.859 1.00 92.88 225 TYR A CA 1
ATOM 1807 C C . TYR A 1 225 ? 0.227 -17.040 19.931 1.00 92.88 225 TYR A C 1
ATOM 1809 O O . TYR A 1 225 ? 0.521 -15.848 19.931 1.00 92.88 225 TYR A O 1
ATOM 1817 N N . ASN A 1 226 ? 0.778 -17.877 20.807 1.00 90.44 226 ASN A N 1
ATOM 1818 C CA . ASN A 1 226 ? 1.776 -17.441 21.776 1.00 90.44 226 ASN A CA 1
ATOM 1819 C C . ASN A 1 226 ? 3.171 -17.379 21.128 1.00 90.44 226 ASN A C 1
ATOM 1821 O O . ASN A 1 226 ? 3.693 -18.407 20.697 1.00 90.44 226 ASN A O 1
ATOM 1825 N N . LEU A 1 227 ? 3.817 -16.209 21.121 1.00 90.81 227 LEU A N 1
ATOM 1826 C CA . LEU A 1 227 ? 5.129 -15.991 20.492 1.00 90.81 227 LEU A CA 1
ATOM 1827 C C . LEU A 1 227 ? 6.308 -16.454 21.374 1.00 90.81 227 LEU A C 1
ATOM 1829 O O . LEU A 1 227 ? 7.393 -15.862 21.379 1.00 90.81 227 LEU A O 1
ATOM 1833 N N . VAL A 1 228 ? 6.128 -17.521 22.153 1.00 92.62 228 VAL A N 1
ATOM 1834 C CA . VAL A 1 228 ? 7.202 -18.128 22.953 1.00 92.62 228 VAL A CA 1
ATOM 1835 C C . VAL A 1 228 ? 8.091 -18.961 22.035 1.00 92.62 228 VAL A C 1
ATOM 1837 O O . VAL A 1 228 ? 7.635 -19.925 21.431 1.00 92.62 228 VAL A O 1
ATOM 1840 N N . ASN A 1 229 ? 9.374 -18.598 21.943 1.00 92.75 229 ASN A N 1
ATOM 1841 C CA . ASN A 1 229 ? 10.370 -19.261 21.090 1.00 92.75 229 ASN A CA 1
ATOM 1842 C C . ASN A 1 229 ? 9.923 -19.352 19.620 1.00 92.75 229 ASN A C 1
ATOM 1844 O O . ASN A 1 229 ? 10.094 -20.377 18.963 1.00 92.75 229 ASN A O 1
ATOM 1848 N N . THR A 1 230 ? 9.319 -18.277 19.117 1.00 95.00 230 THR A N 1
ATOM 1849 C CA . THR A 1 230 ? 8.735 -18.221 17.775 1.00 95.00 230 THR A CA 1
ATOM 1850 C C . THR A 1 230 ? 9.639 -17.445 16.828 1.00 95.00 230 THR A C 1
ATOM 1852 O O . THR A 1 230 ? 10.208 -16.418 17.191 1.00 95.00 230 THR A O 1
ATOM 1855 N N . THR A 1 231 ? 9.760 -17.927 15.594 1.00 94.88 231 THR A N 1
ATOM 1856 C CA . THR A 1 231 ? 10.386 -17.181 14.497 1.00 94.88 231 THR A CA 1
ATOM 1857 C C . THR A 1 231 ? 9.327 -16.901 13.444 1.00 94.88 231 THR A C 1
ATOM 1859 O O . THR A 1 231 ? 8.740 -17.837 12.905 1.00 94.88 231 THR A O 1
ATOM 1862 N N . CYS A 1 232 ? 9.082 -15.629 13.146 1.00 94.12 232 CYS A N 1
ATOM 1863 C CA . CYS A 1 232 ? 8.198 -15.224 12.058 1.00 94.12 232 CYS A CA 1
ATOM 1864 C C . CYS A 1 232 ? 9.052 -14.840 10.850 1.00 94.12 232 CYS A C 1
ATOM 1866 O O . CYS A 1 232 ? 10.005 -14.071 10.989 1.00 94.12 232 CYS A O 1
ATOM 1868 N N . ILE A 1 233 ? 8.705 -15.373 9.680 1.00 91.94 233 ILE A N 1
ATOM 1869 C CA . ILE A 1 233 ? 9.396 -15.111 8.417 1.00 91.94 233 ILE A CA 1
ATOM 1870 C C . ILE A 1 233 ? 8.355 -14.618 7.413 1.00 91.94 233 ILE A C 1
ATOM 1872 O O . ILE A 1 233 ? 7.478 -15.378 7.009 1.00 91.94 233 ILE A O 1
ATOM 1876 N N . ASP A 1 234 ? 8.463 -13.354 7.021 1.00 89.00 234 ASP A N 1
ATOM 1877 C CA . ASP A 1 234 ? 7.687 -12.757 5.938 1.00 89.00 234 ASP A CA 1
ATOM 1878 C C . ASP A 1 234 ? 8.495 -12.852 4.638 1.00 89.00 234 ASP A C 1
ATOM 1880 O O . ASP A 1 234 ? 9.492 -12.150 4.463 1.00 89.00 234 ASP A O 1
ATOM 1884 N N . LEU A 1 235 ? 8.108 -13.779 3.757 1.00 88.25 235 LEU A N 1
ATOM 1885 C CA . LEU A 1 235 ? 8.784 -14.028 2.483 1.00 88.25 235 LEU A CA 1
ATOM 1886 C C . LEU A 1 235 ? 8.203 -13.116 1.392 1.00 88.25 235 LEU A C 1
ATOM 1888 O O . LEU A 1 235 ? 7.127 -13.375 0.849 1.00 88.25 235 LEU A O 1
ATOM 1892 N N . GLY A 1 236 ? 8.947 -12.077 1.016 1.00 83.12 236 GLY A N 1
ATOM 1893 C CA . GLY A 1 236 ? 8.618 -11.222 -0.120 1.00 83.12 236 GLY A CA 1
ATOM 1894 C C . GLY A 1 236 ? 9.104 -11.790 -1.458 1.00 83.12 236 GLY A C 1
ATOM 1895 O O . GLY A 1 236 ? 9.549 -12.932 -1.576 1.00 83.12 236 GLY A O 1
ATOM 1896 N N . GLY A 1 237 ? 9.065 -10.965 -2.510 1.00 79.44 237 GLY A N 1
ATOM 1897 C CA . GLY A 1 237 ? 9.623 -11.355 -3.810 1.00 79.44 237 GLY A CA 1
ATOM 1898 C C . GLY A 1 237 ? 11.143 -11.198 -3.913 1.00 79.44 237 GLY A C 1
ATOM 1899 O O . GLY A 1 237 ? 11.774 -11.976 -4.615 1.00 79.44 237 GLY A O 1
ATOM 1900 N N . GLY A 1 238 ? 11.741 -10.222 -3.217 1.00 78.69 238 GLY A N 1
ATOM 1901 C CA . GLY A 1 238 ? 13.187 -9.943 -3.292 1.00 78.69 238 GLY A CA 1
ATOM 1902 C C . GLY A 1 238 ? 13.942 -9.993 -1.961 1.00 78.69 238 GLY A C 1
ATOM 1903 O O . GLY A 1 238 ? 15.167 -10.069 -1.966 1.00 78.69 238 GLY A O 1
ATOM 1904 N N . THR A 1 239 ? 13.231 -9.944 -0.836 1.00 86.12 239 THR A N 1
ATOM 1905 C CA . THR A 1 239 ? 13.790 -10.078 0.513 1.00 86.12 239 THR A CA 1
ATOM 1906 C C . THR A 1 239 ? 12.830 -10.853 1.399 1.00 86.12 239 THR A C 1
ATOM 1908 O O . THR A 1 239 ? 11.645 -10.947 1.075 1.00 86.12 239 THR A O 1
ATOM 1911 N N . SER A 1 240 ? 13.348 -11.358 2.514 1.00 89.56 240 SER A N 1
ATOM 1912 C CA . SER A 1 240 ? 12.550 -11.961 3.575 1.00 89.56 240 SER A CA 1
ATOM 1913 C C . SER A 1 240 ? 12.849 -11.303 4.906 1.00 89.56 240 SER A C 1
ATOM 1915 O O . SER A 1 240 ? 14.010 -11.251 5.317 1.00 89.56 240 SER A O 1
ATOM 1917 N N . ASP A 1 241 ? 11.808 -10.809 5.565 1.00 90.69 241 ASP A N 1
ATOM 1918 C CA . ASP A 1 241 ? 11.884 -10.108 6.839 1.00 90.69 241 ASP A CA 1
ATOM 1919 C C . ASP A 1 241 ? 11.614 -11.094 7.982 1.00 90.69 241 ASP A C 1
ATOM 1921 O O . ASP A 1 241 ? 10.585 -11.765 8.038 1.00 90.69 241 ASP A O 1
ATOM 1925 N N . ILE A 1 242 ? 12.572 -11.205 8.897 1.00 92.75 242 ILE A N 1
ATOM 1926 C CA . ILE A 1 242 ? 12.608 -12.208 9.960 1.00 92.75 242 ILE A CA 1
ATOM 1927 C C . ILE A 1 242 ? 12.498 -11.502 11.309 1.00 92.75 242 ILE A C 1
ATOM 1929 O O . ILE A 1 242 ? 13.145 -10.478 11.540 1.00 92.75 242 ILE A O 1
ATOM 1933 N N . SER A 1 243 ? 11.711 -12.067 12.223 1.00 95.06 243 SER A N 1
ATOM 1934 C CA . SER A 1 243 ? 11.705 -11.697 13.640 1.00 95.06 243 SER A CA 1
ATOM 1935 C C . SER A 1 243 ? 11.760 -12.931 14.536 1.00 95.06 243 SER A C 1
ATOM 1937 O O . SER A 1 243 ? 11.114 -13.940 14.262 1.00 95.06 243 SER A O 1
ATOM 1939 N N . ILE A 1 244 ? 12.549 -12.849 15.605 1.00 95.69 244 ILE A N 1
ATOM 1940 C CA . ILE A 1 244 ? 12.747 -13.909 16.596 1.00 95.69 244 ILE A CA 1
ATOM 1941 C C . ILE A 1 244 ? 12.199 -13.415 17.928 1.00 95.69 244 ILE A C 1
ATOM 1943 O O . ILE A 1 244 ? 12.586 -12.344 18.406 1.00 95.69 244 ILE A O 1
ATOM 1947 N N . TRP A 1 245 ? 11.331 -14.219 18.531 1.00 96.25 245 TRP A N 1
ATOM 1948 C CA . TRP A 1 245 ? 10.578 -13.887 19.728 1.00 96.25 245 TRP A CA 1
ATOM 1949 C C . TRP A 1 245 ? 10.830 -14.901 20.838 1.00 96.25 245 TRP A C 1
ATOM 1951 O O . TRP A 1 245 ? 10.822 -16.114 20.620 1.00 96.25 245 TRP A O 1
ATOM 1961 N N . GLN A 1 246 ? 11.023 -14.397 22.053 1.00 95.38 246 GLN A N 1
ATOM 1962 C CA . GLN A 1 246 ? 11.115 -15.200 23.266 1.00 95.38 246 GLN A CA 1
ATOM 1963 C C . GLN A 1 246 ? 10.276 -14.539 24.352 1.00 95.38 246 GLN A C 1
ATOM 1965 O O . GLN A 1 246 ? 10.397 -13.340 24.594 1.00 95.38 246 GLN A O 1
ATOM 1970 N N . ASN A 1 247 ? 9.422 -15.323 25.016 1.00 92.62 247 ASN A N 1
ATOM 1971 C CA . ASN A 1 247 ? 8.519 -14.827 26.058 1.00 92.62 247 ASN A CA 1
ATOM 1972 C C . ASN A 1 247 ? 7.712 -13.596 25.601 1.00 92.62 247 ASN A C 1
ATOM 1974 O O . ASN A 1 247 ? 7.626 -12.618 26.339 1.00 92.62 247 ASN A O 1
ATOM 1978 N N . ASN A 1 248 ? 7.187 -13.619 24.369 1.00 90.00 248 ASN A N 1
ATOM 1979 C CA . ASN A 1 248 ? 6.445 -12.512 23.746 1.00 90.00 248 ASN A CA 1
ATOM 1980 C C . ASN A 1 248 ? 7.225 -11.195 23.590 1.00 90.00 248 ASN A C 1
ATOM 1982 O O . ASN A 1 248 ? 6.635 -10.149 23.341 1.00 90.00 248 ASN A O 1
ATOM 1986 N N . ASN A 1 249 ? 8.555 -11.241 23.686 1.00 92.69 249 ASN A N 1
ATOM 1987 C CA . ASN A 1 249 ? 9.428 -10.104 23.431 1.00 92.69 249 ASN A CA 1
ATOM 1988 C C . ASN A 1 249 ? 10.256 -10.345 22.172 1.00 92.69 249 ASN A C 1
ATOM 1990 O O . ASN A 1 249 ? 10.784 -11.442 21.964 1.00 92.69 249 ASN A O 1
ATOM 1994 N N . LEU A 1 250 ? 10.396 -9.303 21.353 1.00 93.88 250 LEU A N 1
ATOM 1995 C CA . LEU A 1 250 ? 11.292 -9.325 20.205 1.00 93.88 250 LEU A CA 1
ATOM 1996 C C . LEU A 1 250 ? 12.740 -9.397 20.698 1.00 93.88 250 LEU A C 1
ATOM 1998 O O . LEU A 1 250 ? 13.214 -8.489 21.378 1.00 93.88 250 LEU A O 1
ATOM 2002 N N . ILE A 1 251 ? 13.451 -10.449 20.306 1.00 96.38 251 ILE A N 1
ATOM 2003 C CA . ILE A 1 251 ? 14.873 -10.633 20.616 1.00 96.38 251 ILE A CA 1
ATOM 2004 C C . ILE A 1 251 ? 15.746 -10.163 19.457 1.00 96.38 251 ILE A C 1
ATOM 2006 O O . ILE A 1 251 ? 16.802 -9.567 19.665 1.00 96.38 251 ILE A O 1
ATOM 2010 N N . HIS A 1 252 ? 15.307 -10.414 18.224 1.00 93.75 252 HIS A N 1
ATOM 2011 C CA . HIS A 1 252 ? 16.043 -10.013 17.035 1.00 93.75 252 HIS A CA 1
ATOM 2012 C C . HIS A 1 252 ? 15.111 -9.820 15.841 1.00 93.75 252 HIS A C 1
ATOM 2014 O O . HIS A 1 252 ? 14.082 -10.484 15.737 1.00 93.75 252 HIS A O 1
ATOM 2020 N N . GLN A 1 253 ? 15.499 -8.947 14.915 1.00 93.81 253 GLN A N 1
ATOM 2021 C CA . GLN A 1 253 ? 14.895 -8.865 13.591 1.00 93.81 253 GLN A CA 1
ATOM 2022 C C . GLN A 1 253 ? 15.953 -8.520 12.547 1.00 93.81 253 GLN A C 1
ATOM 2024 O O . GLN A 1 253 ? 16.893 -7.777 12.835 1.00 93.81 253 GLN A O 1
ATOM 2029 N N . CYS A 1 254 ? 15.783 -9.040 11.338 1.00 90.94 254 CYS A N 1
ATOM 2030 C CA . CYS A 1 254 ? 16.645 -8.751 10.198 1.00 90.94 254 CYS A CA 1
ATOM 2031 C C . CYS A 1 254 ? 15.883 -8.963 8.883 1.00 90.94 254 CYS A C 1
ATOM 2033 O O . CYS A 1 254 ? 14.787 -9.517 8.879 1.00 90.94 254 CYS A O 1
ATOM 2035 N N . SER A 1 255 ? 16.472 -8.551 7.761 1.00 89.50 255 SER A N 1
ATOM 2036 C CA . SER A 1 255 ? 15.989 -8.918 6.427 1.00 89.50 255 SER A CA 1
ATOM 2037 C C . SER A 1 255 ? 17.143 -9.499 5.624 1.00 89.50 255 SER A C 1
ATOM 2039 O O . SER A 1 255 ? 18.268 -8.993 5.696 1.00 89.50 255 SER A O 1
ATOM 2041 N N . ILE A 1 256 ? 16.868 -10.547 4.856 1.00 90.25 256 ILE A N 1
ATOM 2042 C CA . ILE A 1 256 ? 17.857 -11.230 4.017 1.00 90.25 256 ILE A CA 1
ATOM 2043 C C . ILE A 1 256 ? 17.418 -11.239 2.552 1.00 90.25 256 ILE A C 1
ATOM 2045 O O . ILE A 1 256 ? 16.227 -11.261 2.248 1.00 90.25 256 ILE A O 1
ATOM 2049 N N . GLN A 1 257 ? 18.381 -11.249 1.627 1.00 88.19 257 GLN A N 1
ATOM 2050 C CA . GLN A 1 257 ? 18.136 -11.379 0.182 1.00 88.19 257 GLN A CA 1
ATOM 2051 C C . GLN A 1 257 ? 17.964 -12.851 -0.222 1.00 88.19 257 GLN A C 1
ATOM 2053 O O . GLN A 1 257 ? 18.712 -13.374 -1.042 1.00 88.19 257 GLN A O 1
ATOM 2058 N N . LEU A 1 258 ? 17.013 -13.528 0.416 1.00 88.62 258 LEU A N 1
ATOM 2059 C CA . LEU A 1 258 ? 16.581 -14.878 0.069 1.00 88.62 258 LEU A CA 1
ATOM 2060 C C . LEU A 1 258 ? 15.061 -14.863 0.057 1.00 88.62 258 LEU A C 1
ATOM 2062 O O . LEU A 1 258 ? 14.465 -14.721 1.120 1.00 88.62 258 LEU A O 1
ATOM 2066 N N . ALA A 1 259 ? 14.445 -14.939 -1.115 1.00 88.50 259 ALA A N 1
ATOM 2067 C CA . ALA A 1 259 ? 13.029 -14.633 -1.285 1.00 88.50 259 ALA A CA 1
ATOM 2068 C C . ALA A 1 259 ? 12.391 -15.422 -2.439 1.00 88.50 259 ALA A C 1
ATOM 2070 O O . ALA A 1 259 ? 13.016 -16.304 -3.029 1.00 88.50 259 ALA A O 1
ATOM 2071 N N . GLY A 1 260 ? 11.146 -15.090 -2.796 1.00 84.88 260 GLY A N 1
ATOM 2072 C CA . GLY A 1 260 ? 10.422 -15.744 -3.892 1.00 84.88 260 GLY A CA 1
ATOM 2073 C C . GLY A 1 260 ? 11.188 -15.769 -5.222 1.00 84.88 260 GLY A C 1
ATOM 2074 O O . GLY A 1 260 ? 11.110 -16.761 -5.944 1.00 84.88 260 GLY A O 1
ATOM 2075 N N . ARG A 1 261 ? 11.992 -14.739 -5.523 1.00 83.56 261 ARG A N 1
ATOM 2076 C CA . ARG A 1 261 ? 12.880 -14.734 -6.695 1.00 83.56 261 ARG A CA 1
ATOM 2077 C C . ARG A 1 261 ? 13.855 -15.907 -6.673 1.00 83.56 261 ARG A C 1
ATOM 2079 O O . ARG A 1 261 ? 13.975 -16.606 -7.672 1.00 83.56 261 ARG A O 1
ATOM 2086 N N . ASP A 1 262 ? 14.535 -16.102 -5.550 1.00 85.06 262 ASP A N 1
ATOM 2087 C CA . ASP A 1 262 ? 15.630 -17.064 -5.409 1.00 85.06 262 ASP A CA 1
ATOM 2088 C C . ASP A 1 262 ? 15.101 -18.496 -5.186 1.00 85.06 262 ASP A C 1
ATOM 2090 O O . ASP A 1 262 ? 15.790 -19.468 -5.475 1.00 85.06 262 ASP A O 1
ATOM 2094 N N . LEU A 1 263 ? 13.862 -18.632 -4.695 1.00 85.44 263 LEU A N 1
ATOM 2095 C CA . LEU A 1 263 ? 13.208 -19.922 -4.439 1.00 85.44 263 LEU A CA 1
ATOM 2096 C C . LEU A 1 263 ? 12.335 -20.417 -5.601 1.00 85.44 263 LEU A C 1
ATOM 2098 O O . LEU A 1 263 ? 12.164 -21.623 -5.753 1.00 85.44 263 LEU A O 1
ATOM 2102 N N . PHE A 1 264 ? 11.775 -19.511 -6.410 1.00 83.00 264 PHE A N 1
ATOM 2103 C CA . PHE A 1 264 ? 10.814 -19.854 -7.464 1.00 83.00 264 PHE A CA 1
ATOM 2104 C C . PHE A 1 264 ? 11.136 -19.193 -8.805 1.00 83.00 264 PHE A C 1
ATOM 2106 O O . PHE A 1 264 ? 11.409 -19.902 -9.773 1.00 83.00 264 PHE A O 1
ATOM 2113 N N . SER A 1 265 ? 11.102 -17.857 -8.893 1.00 78.19 265 SER A N 1
ATOM 2114 C CA . SER A 1 265 ? 11.132 -17.159 -10.192 1.00 78.19 265 SER A CA 1
ATOM 2115 C C . SER A 1 265 ? 12.382 -17.479 -11.008 1.00 78.19 265 SER A C 1
ATOM 2117 O O . SER A 1 265 ? 12.270 -17.774 -12.193 1.00 78.19 265 SER A O 1
ATOM 2119 N N . GLN A 1 266 ? 13.552 -17.512 -10.367 1.00 78.69 266 GLN A N 1
ATOM 2120 C CA . GLN A 1 266 ? 14.815 -17.825 -11.031 1.00 78.69 266 GLN A CA 1
ATOM 2121 C C . GLN A 1 266 ? 14.807 -19.231 -11.650 1.00 78.69 266 GLN A C 1
ATOM 2123 O O . GLN A 1 266 ? 15.316 -19.424 -12.750 1.00 78.69 266 GLN A O 1
ATOM 2128 N N . PHE A 1 267 ? 14.203 -20.222 -10.987 1.00 79.88 267 PHE A N 1
ATOM 2129 C CA . PHE A 1 267 ? 14.117 -21.582 -11.528 1.00 79.88 267 PHE A CA 1
ATOM 2130 C C . PHE A 1 267 ? 13.148 -21.679 -12.708 1.00 79.88 267 PHE A C 1
ATOM 2132 O O . PHE A 1 267 ? 13.436 -22.385 -13.674 1.00 79.88 267 PHE A O 1
ATOM 2139 N N . LEU A 1 268 ? 12.026 -20.954 -12.652 1.00 78.81 268 LEU A N 1
ATOM 2140 C CA . LEU A 1 268 ? 11.068 -20.889 -13.758 1.00 78.81 268 LEU A CA 1
ATOM 2141 C C . LEU A 1 268 ? 11.668 -20.190 -14.985 1.00 78.81 268 LEU A C 1
ATOM 2143 O O . LEU A 1 268 ? 11.483 -20.665 -16.103 1.00 78.81 268 LEU A O 1
ATOM 2147 N N . GLU A 1 269 ? 12.438 -19.117 -14.783 1.00 75.31 269 GLU A N 1
ATOM 2148 C CA . GLU A 1 269 ? 13.182 -18.433 -15.850 1.00 75.31 269 GLU A CA 1
ATOM 2149 C C . GLU A 1 269 ? 14.223 -19.351 -16.508 1.00 75.31 269 GLU A C 1
ATOM 2151 O O . GLU A 1 269 ? 14.384 -19.340 -17.728 1.00 75.31 269 GLU A O 1
ATOM 2156 N N . LEU A 1 270 ? 14.903 -20.185 -15.716 1.00 78.75 270 LEU A N 1
ATOM 2157 C CA . LEU A 1 270 ? 15.892 -21.143 -16.218 1.00 78.75 270 LEU A CA 1
ATOM 2158 C C . LEU A 1 270 ? 15.264 -22.341 -16.944 1.00 78.75 270 LEU A C 1
ATOM 2160 O O . LEU A 1 270 ? 15.946 -22.990 -17.740 1.00 78.75 270 LEU A O 1
ATOM 2164 N N . ASN A 1 271 ? 13.989 -22.653 -16.691 1.00 76.12 271 ASN A N 1
ATOM 2165 C CA . ASN A 1 271 ? 13.306 -23.781 -17.321 1.00 76.12 271 ASN A CA 1
ATOM 2166 C C . ASN A 1 271 ? 11.859 -23.450 -17.740 1.00 76.12 271 ASN A C 1
ATOM 2168 O O . ASN A 1 271 ? 10.908 -23.976 -17.156 1.00 76.12 271 ASN A O 1
ATOM 2172 N N . PRO A 1 272 ? 11.666 -22.645 -18.804 1.00 69.88 272 PRO A N 1
ATOM 2173 C CA . PRO A 1 272 ? 10.336 -22.204 -19.235 1.00 69.88 272 PRO A CA 1
ATOM 2174 C C . PRO A 1 272 ? 9.403 -23.363 -19.615 1.00 69.88 272 PRO A C 1
ATOM 2176 O O . PRO A 1 272 ? 8.196 -23.286 -19.410 1.00 69.88 272 PRO A O 1
ATOM 2179 N N . LYS A 1 273 ? 9.967 -24.478 -20.104 1.00 76.44 273 LYS A N 1
ATOM 2180 C CA . LYS A 1 273 ? 9.219 -25.688 -20.489 1.00 76.44 273 LYS A CA 1
ATOM 2181 C C . LYS A 1 273 ? 8.522 -26.368 -19.311 1.00 76.44 273 LYS A C 1
ATOM 2183 O O . LYS A 1 273 ? 7.569 -27.115 -19.510 1.00 76.44 273 LYS A O 1
ATOM 2188 N N . PHE A 1 274 ? 8.981 -26.126 -18.083 1.00 72.50 274 PHE A N 1
ATOM 2189 C CA . PHE A 1 274 ? 8.319 -26.629 -16.882 1.00 72.50 274 PHE A CA 1
ATOM 2190 C C . PHE A 1 274 ? 6.905 -26.046 -16.730 1.00 72.50 274 PHE A C 1
ATOM 2192 O O . PHE A 1 274 ? 5.993 -26.754 -16.311 1.00 72.50 274 PHE A O 1
ATOM 2199 N N . LEU A 1 275 ? 6.698 -24.790 -17.144 1.00 65.81 275 LEU A N 1
ATOM 2200 C CA . LEU A 1 275 ? 5.382 -24.144 -17.116 1.00 65.81 275 LEU A CA 1
ATOM 2201 C C . LEU A 1 275 ? 4.408 -24.751 -18.135 1.00 65.81 275 LEU A C 1
ATOM 2203 O O . LEU A 1 275 ? 3.211 -24.779 -17.875 1.00 65.81 275 LEU A O 1
ATOM 2207 N N . GLU A 1 276 ? 4.908 -25.299 -19.248 1.00 67.94 276 GLU A N 1
ATOM 2208 C CA . GLU A 1 276 ? 4.087 -25.972 -20.269 1.00 67.94 276 GLU A CA 1
ATOM 2209 C C . GLU A 1 276 ? 3.440 -27.276 -19.761 1.00 67.94 276 GLU A C 1
ATOM 2211 O O . GLU A 1 276 ? 2.514 -27.772 -20.389 1.00 67.94 276 GLU A O 1
ATOM 2216 N N . HIS A 1 277 ? 3.913 -27.834 -18.638 1.00 64.00 277 HIS A N 1
ATOM 2217 C CA . HIS A 1 277 ? 3.406 -29.086 -18.056 1.00 64.00 277 HIS A CA 1
ATOM 2218 C C . HIS A 1 277 ? 2.496 -28.872 -16.830 1.00 64.00 277 HIS A C 1
ATOM 2220 O O . HIS A 1 277 ? 1.991 -29.846 -16.272 1.00 64.00 277 HIS A O 1
ATOM 2226 N N . LEU A 1 278 ? 2.323 -27.623 -16.378 1.00 54.91 278 LEU A N 1
ATOM 2227 C CA . LEU A 1 278 ? 1.529 -27.253 -15.195 1.00 54.91 278 LEU A CA 1
ATOM 2228 C C . LEU A 1 278 ? 0.186 -26.579 -15.535 1.00 54.91 278 LEU A C 1
ATOM 2230 O O . LEU A 1 278 ? -0.621 -26.372 -14.627 1.00 54.91 278 LEU A O 1
ATOM 2234 N N . LEU A 1 279 ? -0.039 -26.235 -16.807 1.00 45.59 279 LEU A N 1
ATOM 2235 C CA . LEU A 1 279 ? -1.271 -25.653 -17.358 1.00 45.59 279 LEU A CA 1
ATOM 2236 C C . LEU A 1 279 ? -2.003 -26.676 -18.232 1.00 45.59 279 LEU A C 1
ATOM 2238 O O . LEU A 1 279 ? -3.253 -26.623 -18.246 1.00 45.59 279 LEU A O 1
#